Protein AF-R9PQ47-F1 (afdb_monomer_lite)

pLDDT: mean 92.24, std 14.79, range [33.69, 98.88]

Structure (mmCIF, N/CA/C/O backbone):
data_AF-R9PQ47-F1
#
_entry.id   AF-R9PQ47-F1
#
loop_
_atom_site.group_PDB
_atom_site.id
_atom_site.type_symbol
_atom_site.label_atom_id
_atom_site.label_alt_id
_atom_site.label_comp_id
_atom_site.label_asym_id
_atom_site.label_entity_id
_atom_site.label_seq_id
_atom_site.pdbx_PDB_ins_code
_atom_site.Cartn_x
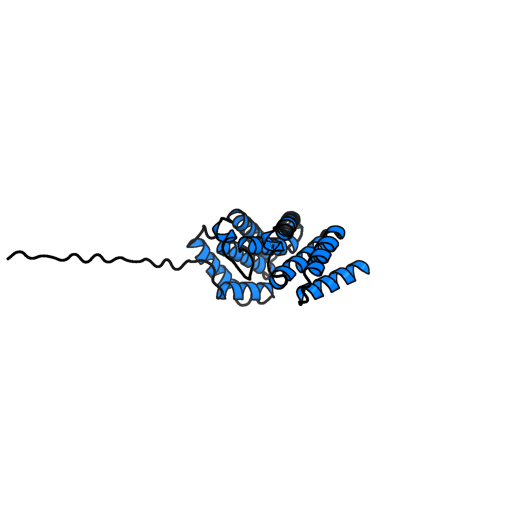_atom_site.Cartn_y
_atom_site.Cartn_z
_atom_site.occupancy
_atom_site.B_iso_or_equiv
_atom_site.auth_seq_id
_atom_site.auth_comp_id
_atom_site.auth_asym_id
_atom_site.auth_atom_id
_atom_site.pdbx_PDB_model_num
ATOM 1 N N . MET A 1 1 ? -52.291 46.781 27.257 1.00 37.06 1 MET A N 1
ATOM 2 C CA . MET A 1 1 ? -50.843 46.649 26.976 1.00 37.06 1 MET A CA 1
ATOM 3 C C . MET A 1 1 ? -50.557 45.186 26.646 1.00 37.06 1 MET A C 1
ATOM 5 O O . MET A 1 1 ? -50.614 44.355 27.543 1.00 37.06 1 MET A O 1
ATOM 9 N N . LYS A 1 2 ? -50.386 44.843 25.361 1.00 33.69 2 LYS A N 1
ATOM 10 C CA . LYS A 1 2 ? -50.107 43.468 24.905 1.00 33.69 2 LYS A CA 1
ATOM 11 C C . LYS A 1 2 ? -48.600 43.214 24.995 1.00 33.69 2 LYS A C 1
ATOM 13 O O . LYS A 1 2 ? -47.829 43.974 24.420 1.00 33.69 2 LYS A O 1
ATOM 18 N N . LYS A 1 3 ? -48.196 42.178 25.734 1.00 39.56 3 LYS A N 1
ATOM 19 C CA . LYS A 1 3 ? -46.805 41.717 25.808 1.00 39.56 3 LYS A CA 1
ATOM 20 C C . LYS A 1 3 ? -46.520 40.852 24.578 1.00 39.56 3 LYS A C 1
ATOM 22 O O . LYS A 1 3 ? -47.193 39.847 24.378 1.00 39.56 3 LYS A O 1
ATOM 27 N N . LEU A 1 4 ? -45.562 41.271 23.757 1.00 41.44 4 LEU A N 1
ATOM 28 C CA . LEU A 1 4 ? -44.977 40.471 22.682 1.00 41.44 4 LEU A CA 1
ATOM 29 C C . LEU A 1 4 ? -43.767 39.736 23.263 1.00 41.44 4 LEU A C 1
ATOM 31 O O . LEU A 1 4 ? -42.785 40.368 23.642 1.00 41.44 4 LEU A O 1
ATOM 35 N N . THR A 1 5 ? -43.849 38.414 23.368 1.00 45.81 5 THR A N 1
ATOM 36 C CA . THR A 1 5 ? -42.703 37.549 23.661 1.00 45.81 5 THR A CA 1
ATOM 37 C C . THR A 1 5 ? -42.047 37.141 22.345 1.00 45.81 5 THR A C 1
ATOM 39 O O . THR A 1 5 ? -42.640 36.412 21.553 1.00 45.81 5 THR A O 1
ATOM 42 N N . LEU A 1 6 ? -40.828 37.638 22.110 1.00 46.81 6 LEU A N 1
ATOM 43 C CA . LEU A 1 6 ? -39.927 37.174 21.054 1.00 46.81 6 LEU A CA 1
ATOM 44 C C . LEU A 1 6 ? -39.430 35.766 21.416 1.00 46.81 6 LEU A C 1
ATOM 46 O O . LEU A 1 6 ? -38.801 35.586 22.457 1.00 46.81 6 LEU A O 1
ATOM 50 N N . ALA A 1 7 ? -39.704 34.781 20.564 1.00 46.72 7 ALA A N 1
ATOM 51 C CA . ALA A 1 7 ? -39.088 33.462 20.639 1.00 46.72 7 ALA A CA 1
ATOM 52 C C . ALA A 1 7 ? -37.817 33.463 19.777 1.00 46.72 7 ALA A C 1
ATOM 54 O O . ALA A 1 7 ? -37.889 33.582 18.555 1.00 46.72 7 ALA A O 1
ATOM 55 N N . SER A 1 8 ? -36.656 33.364 20.422 1.00 49.94 8 SER A N 1
ATOM 56 C CA . SER A 1 8 ? -35.356 33.242 19.759 1.00 49.94 8 SER A CA 1
ATOM 57 C C . SER A 1 8 ? -35.139 31.800 19.297 1.00 49.94 8 SER A C 1
ATOM 59 O O . SER A 1 8 ? -35.068 30.885 20.116 1.00 49.94 8 SER A O 1
ATOM 61 N N . LEU A 1 9 ? -35.031 31.600 17.984 1.00 52.25 9 LEU A N 1
ATOM 62 C CA . LEU A 1 9 ? -34.702 30.321 17.361 1.00 52.25 9 LEU A CA 1
ATOM 63 C C . LEU A 1 9 ? -33.172 30.136 17.395 1.00 52.25 9 LEU A C 1
ATOM 65 O O . LEU A 1 9 ? -32.451 30.774 16.631 1.00 52.25 9 LEU A O 1
ATOM 69 N N . LEU A 1 10 ? -32.665 29.302 18.306 1.00 49.31 10 LEU A N 1
ATOM 70 C CA . LEU A 1 10 ? -31.258 28.889 18.325 1.00 49.31 10 LEU A CA 1
ATOM 71 C C . LEU A 1 10 ? -31.043 27.805 17.262 1.00 49.31 10 LEU A C 1
ATOM 73 O O . LEU A 1 10 ? -31.396 26.644 17.459 1.00 49.31 10 LEU A O 1
ATOM 77 N N . LEU A 1 11 ? -30.467 28.199 16.127 1.00 53.84 11 LEU A N 1
ATOM 78 C CA . LEU A 1 11 ? -29.945 27.289 15.112 1.00 53.84 11 LEU A CA 1
ATOM 79 C C . LEU A 1 11 ? -28.643 26.679 15.651 1.00 53.84 11 LEU A C 1
ATOM 81 O O . LEU A 1 11 ? -27.588 27.310 15.629 1.00 53.84 11 LEU A O 1
ATOM 85 N N . VAL A 1 12 ? -28.724 25.463 16.192 1.00 46.97 12 VAL A N 1
ATOM 86 C CA . VAL A 1 12 ? -27.539 24.668 16.527 1.00 46.97 12 VAL A CA 1
ATOM 87 C C . VAL A 1 12 ? -26.998 24.107 15.216 1.00 46.97 12 VAL A C 1
ATOM 89 O O . VAL A 1 12 ? -27.463 23.081 14.726 1.00 46.97 12 VAL A O 1
ATOM 92 N N . CYS A 1 13 ? -26.037 24.804 14.610 1.00 43.59 13 CYS A N 1
ATOM 93 C CA . CYS A 1 13 ? -25.194 24.208 13.582 1.00 43.59 13 CYS A CA 1
ATOM 94 C C . CYS A 1 13 ? -24.310 23.165 14.269 1.00 43.59 13 CYS A C 1
ATOM 96 O O . CYS A 1 13 ? -23.260 23.497 14.818 1.00 43.59 13 CYS A O 1
ATOM 98 N N . SER A 1 14 ? -24.752 21.910 14.278 1.00 41.38 14 SER A N 1
ATOM 99 C CA . SER A 1 14 ? -23.893 20.783 14.621 1.00 41.38 14 SER A CA 1
ATOM 100 C C . SER A 1 14 ? -22.788 20.707 13.570 1.00 41.38 14 SER A C 1
ATOM 102 O O . SER A 1 14 ? -22.987 20.163 12.487 1.00 41.38 14 SER A O 1
ATOM 104 N N . TYR A 1 15 ? -21.626 21.288 13.868 1.00 45.56 15 TYR A N 1
ATOM 105 C CA . TYR A 1 15 ? -20.390 20.913 13.198 1.00 45.56 15 TYR A CA 1
ATOM 106 C C . TYR A 1 15 ? -20.124 19.460 13.584 1.00 45.56 15 TYR A C 1
ATOM 108 O O . TYR A 1 15 ? -19.538 19.180 14.628 1.00 45.56 15 TYR A O 1
ATOM 116 N N . SER A 1 16 ? -20.602 18.521 12.772 1.00 45.25 16 SER A N 1
ATOM 117 C CA . SER A 1 16 ? -20.046 17.177 12.773 1.00 45.25 16 SER A CA 1
ATOM 118 C C . SER A 1 16 ? -18.599 17.331 12.324 1.00 45.25 16 SER A C 1
ATOM 120 O O . SER A 1 16 ? -18.324 17.442 11.132 1.00 45.25 16 SER A O 1
ATOM 122 N N . ALA A 1 17 ? -17.672 17.426 13.279 1.00 55.03 17 ALA A N 1
ATOM 123 C CA . ALA A 1 17 ? -16.280 17.143 12.986 1.00 55.03 17 ALA A CA 1
ATOM 124 C C . ALA A 1 17 ? -16.275 15.744 12.360 1.00 55.03 17 ALA A C 1
ATOM 126 O O . ALA A 1 17 ? -16.714 14.787 12.998 1.00 55.03 17 ALA A O 1
ATOM 127 N N . SER A 1 18 ? -15.917 15.660 11.077 1.00 57.94 18 SER A N 1
ATOM 128 C CA . SER A 1 18 ? -15.799 14.381 10.385 1.00 57.94 18 SER A CA 1
ATOM 129 C C . SER A 1 18 ? -14.822 13.526 11.182 1.00 57.94 18 SER A C 1
ATOM 131 O O . SER A 1 18 ? -13.712 13.975 11.466 1.00 57.94 18 SER A O 1
ATOM 133 N N . ALA A 1 19 ? -15.243 12.324 11.569 1.00 72.94 19 ALA A N 1
ATOM 134 C CA . ALA A 1 19 ? -14.394 11.388 12.296 1.00 72.94 19 ALA A CA 1
ATOM 135 C C . ALA A 1 19 ? -13.396 10.687 11.359 1.00 72.94 19 ALA A C 1
ATOM 137 O O . ALA A 1 19 ? -12.769 9.716 11.763 1.00 72.94 19 ALA A O 1
ATOM 138 N N . SER A 1 20 ? -13.266 11.150 10.110 1.00 84.75 20 SER A N 1
ATOM 139 C CA . SER A 1 20 ? -12.329 10.593 9.143 1.00 84.75 20 SER A CA 1
ATOM 140 C C . SER A 1 20 ? -10.881 10.742 9.613 1.00 84.75 20 SER A C 1
ATOM 142 O O . SER A 1 20 ? -10.525 11.713 10.290 1.00 84.75 20 SER A O 1
ATOM 144 N N . ILE A 1 21 ? -10.040 9.781 9.235 1.00 91.88 21 ILE A N 1
ATOM 145 C CA . ILE A 1 21 ? -8.602 9.817 9.493 1.00 91.88 21 ILE A CA 1
ATOM 146 C C . ILE A 1 21 ? -7.978 11.143 9.020 1.00 91.88 21 ILE A C 1
ATOM 148 O O . ILE A 1 21 ? -8.215 11.606 7.903 1.00 91.88 21 ILE A O 1
ATOM 152 N N . ASN A 1 22 ? -7.155 11.754 9.876 1.00 91.62 22 ASN A N 1
ATOM 153 C CA . ASN A 1 22 ? -6.504 13.040 9.608 1.00 91.62 22 ASN A CA 1
ATOM 154 C C . ASN A 1 22 ? -5.017 12.901 9.210 1.00 91.62 22 ASN A C 1
ATOM 156 O O . ASN A 1 22 ? -4.420 11.830 9.299 1.00 91.62 22 ASN A O 1
ATOM 160 N N . GLU A 1 23 ? -4.385 14.007 8.800 1.00 91.56 23 GLU A N 1
ATOM 161 C CA . GLU A 1 23 ? -2.985 14.025 8.334 1.00 91.56 23 GLU A CA 1
ATOM 162 C C . GLU A 1 23 ? -1.957 13.578 9.386 1.00 91.56 23 GLU A C 1
ATOM 164 O O . GLU A 1 23 ? -0.944 12.964 9.040 1.00 91.56 23 GLU A O 1
ATOM 169 N N . GLN A 1 24 ? -2.198 13.844 10.674 1.00 94.69 24 GLN A N 1
ATOM 170 C CA . GLN A 1 24 ? -1.308 13.371 11.738 1.00 94.69 24 GLN A CA 1
ATOM 171 C C . GLN A 1 24 ? -1.364 11.842 11.830 1.00 94.69 24 GLN A C 1
ATOM 173 O O . GLN A 1 24 ? -0.325 11.187 11.867 1.00 94.69 24 GLN A O 1
ATOM 178 N N . GLN A 1 25 ? -2.567 11.272 11.802 1.00 96.81 25 GLN A N 1
ATOM 179 C CA . GLN A 1 25 ? -2.773 9.824 11.833 1.00 96.81 25 GLN A CA 1
ATOM 180 C C . GLN A 1 25 ? -2.207 9.139 10.583 1.00 96.81 25 GLN A C 1
ATOM 182 O O . GLN A 1 25 ? -1.558 8.100 10.694 1.00 96.81 25 GLN A O 1
ATOM 187 N N . LEU A 1 26 ? -2.368 9.752 9.405 1.00 96.12 26 LEU A N 1
ATOM 188 C CA . LEU A 1 26 ? -1.721 9.299 8.169 1.00 96.12 26 LEU A CA 1
ATOM 189 C C . LEU A 1 26 ? -0.194 9.326 8.292 1.00 96.12 26 LEU A C 1
ATOM 191 O O . LEU A 1 26 ? 0.476 8.380 7.886 1.00 96.12 26 LEU A O 1
ATOM 195 N N . THR A 1 27 ? 0.371 10.378 8.885 1.00 96.25 27 THR A N 1
ATOM 196 C CA . THR A 1 27 ? 1.818 10.467 9.128 1.00 96.25 27 THR A CA 1
ATOM 197 C C . THR A 1 27 ? 2.295 9.324 10.021 1.00 96.25 27 THR A C 1
ATOM 199 O O . THR A 1 27 ? 3.260 8.646 9.671 1.00 96.25 27 THR A O 1
ATOM 202 N N . THR A 1 28 ? 1.587 9.050 11.120 1.00 97.88 28 THR A N 1
ATOM 203 C CA . THR A 1 28 ? 1.886 7.916 12.004 1.00 97.88 28 THR A CA 1
ATOM 204 C C . THR A 1 28 ? 1.782 6.576 11.275 1.00 97.88 28 THR A C 1
ATOM 206 O O . THR A 1 28 ? 2.653 5.725 11.438 1.00 97.88 28 THR A O 1
ATOM 209 N N . TYR A 1 29 ? 0.772 6.394 10.419 1.00 98.00 29 TYR A N 1
ATOM 210 C CA . TYR A 1 29 ? 0.653 5.198 9.584 1.00 98.00 29 TYR A CA 1
ATOM 211 C C . TYR A 1 29 ? 1.883 5.010 8.682 1.00 98.00 29 TYR A C 1
ATOM 213 O O . TYR A 1 29 ? 2.461 3.925 8.643 1.00 98.00 29 TYR A O 1
ATOM 221 N N . PHE A 1 30 ? 2.324 6.061 7.983 1.00 95.56 30 PHE A N 1
ATOM 222 C CA . PHE A 1 30 ? 3.476 5.968 7.081 1.00 95.56 30 PHE A CA 1
ATOM 223 C C . PHE A 1 30 ? 4.814 5.805 7.812 1.00 95.56 30 PHE A C 1
ATOM 225 O O . PHE A 1 30 ? 5.739 5.235 7.236 1.00 95.56 30 PHE A O 1
ATOM 232 N N . GLN A 1 31 ? 4.939 6.283 9.052 1.00 97.44 31 GLN A N 1
ATOM 233 C CA . GLN A 1 31 ? 6.093 5.997 9.913 1.00 97.44 31 GLN A CA 1
ATOM 234 C C . GLN A 1 31 ? 6.124 4.518 10.310 1.00 97.44 31 GLN A C 1
ATOM 236 O O . GLN A 1 31 ? 7.155 3.863 10.157 1.00 97.44 31 GLN A O 1
ATOM 241 N N . ALA A 1 32 ? 4.977 3.964 10.707 1.00 97.62 32 ALA A N 1
ATOM 242 C CA . ALA A 1 32 ? 4.855 2.541 10.997 1.00 97.62 32 ALA A CA 1
ATOM 243 C C . ALA A 1 32 ? 5.136 1.673 9.764 1.00 97.62 32 ALA A C 1
ATOM 245 O O . ALA A 1 32 ? 5.871 0.701 9.863 1.00 97.62 32 ALA A O 1
ATOM 246 N N . ALA A 1 33 ? 4.673 2.063 8.575 1.00 95.62 33 ALA A N 1
ATOM 247 C CA . ALA A 1 33 ? 5.019 1.371 7.329 1.00 95.62 33 ALA A CA 1
ATOM 248 C C . ALA A 1 33 ? 6.530 1.395 6.996 1.00 95.62 33 ALA A C 1
ATOM 250 O O . ALA A 1 33 ? 6.987 0.611 6.168 1.00 95.62 33 ALA A O 1
ATOM 251 N N . GLN A 1 34 ? 7.308 2.279 7.632 1.00 94.31 34 GLN A N 1
ATOM 252 C CA . GLN A 1 34 ? 8.773 2.335 7.545 1.00 94.31 34 GLN A CA 1
ATOM 253 C C . GLN A 1 34 ? 9.474 1.606 8.709 1.00 94.31 34 GLN A C 1
ATOM 255 O O . GLN A 1 34 ? 10.700 1.649 8.802 1.00 94.31 34 GLN A O 1
ATOM 260 N N . GLY A 1 35 ? 8.719 0.932 9.582 1.00 95.25 35 GLY A N 1
ATOM 261 C CA . GLY A 1 35 ? 9.225 0.158 10.717 1.00 95.25 35 GLY A CA 1
ATOM 262 C C . GLY A 1 35 ? 9.222 0.892 12.062 1.00 95.25 35 GLY A C 1
ATOM 263 O O . GLY A 1 35 ? 9.674 0.324 13.055 1.00 95.25 35 GLY A O 1
ATOM 264 N N . ASP A 1 36 ? 8.725 2.133 12.137 1.00 97.56 36 ASP A N 1
ATOM 265 C CA . ASP A 1 36 ? 8.550 2.835 13.416 1.00 97.56 36 ASP A CA 1
ATOM 266 C C . ASP A 1 36 ? 7.174 2.534 14.026 1.00 97.56 36 ASP A C 1
ATOM 268 O O . ASP A 1 36 ? 6.187 3.241 13.811 1.00 97.56 36 ASP A O 1
ATOM 272 N N . TYR A 1 37 ? 7.114 1.465 14.818 1.00 97.25 37 TYR A N 1
ATOM 273 C CA . TYR A 1 37 ? 5.883 0.996 15.457 1.00 97.25 37 TYR A CA 1
ATOM 274 C C . TYR A 1 37 ? 5.546 1.700 16.780 1.00 97.25 37 TYR A C 1
ATOM 276 O O . TYR A 1 37 ? 4.557 1.351 17.425 1.00 97.25 37 TYR A O 1
ATOM 284 N N . SER A 1 38 ? 6.311 2.723 17.184 1.00 97.12 38 SER A N 1
ATOM 285 C CA . SER A 1 38 ? 6.203 3.347 18.514 1.00 97.12 38 SER A CA 1
ATOM 286 C C . SER A 1 38 ? 4.813 3.906 18.848 1.00 97.12 38 SER A C 1
ATOM 288 O O . SER A 1 38 ? 4.417 3.915 20.013 1.00 97.12 38 SER A O 1
ATOM 290 N N . GLN A 1 39 ? 4.057 4.340 17.837 1.00 98.06 39 GLN A N 1
ATOM 291 C CA . GLN A 1 39 ? 2.709 4.905 17.982 1.00 98.06 39 GLN A CA 1
ATOM 292 C C . GLN A 1 39 ? 1.610 4.028 17.359 1.00 98.06 39 GLN A C 1
ATOM 294 O O . GLN A 1 39 ? 0.443 4.429 17.319 1.00 98.06 39 GLN A O 1
ATOM 299 N N . LEU A 1 40 ? 1.952 2.823 16.889 1.00 97.88 40 LEU A N 1
ATOM 300 C CA . LEU A 1 40 ? 1.041 1.963 16.129 1.00 97.88 40 LEU A CA 1
ATOM 301 C C . LEU A 1 40 ? -0.195 1.552 16.945 1.00 97.88 40 LEU A C 1
ATOM 303 O O . LEU A 1 40 ? -1.313 1.542 16.430 1.00 97.88 40 LEU A O 1
ATOM 307 N N . ASP A 1 41 ? -0.013 1.270 18.236 1.00 97.75 41 ASP A N 1
ATOM 308 C CA . ASP A 1 41 ? -1.109 0.923 19.148 1.00 97.75 41 ASP A CA 1
ATOM 309 C C . ASP A 1 41 ? -2.066 2.088 19.424 1.00 97.75 41 ASP A C 1
ATOM 311 O O . ASP A 1 41 ? -3.271 1.860 19.571 1.00 97.75 41 ASP A O 1
ATOM 315 N N . SER A 1 42 ? -1.551 3.321 19.508 1.00 98.00 42 SER A N 1
ATOM 316 C CA . SER A 1 42 ? -2.395 4.513 19.675 1.00 98.00 42 SER A CA 1
ATOM 317 C C . SER A 1 42 ? -3.215 4.742 18.416 1.00 98.00 42 SER A C 1
ATOM 319 O O . SER A 1 42 ? -4.442 4.811 18.487 1.00 98.00 42 SER A O 1
ATOM 321 N N . LEU A 1 43 ? -2.545 4.732 17.258 1.00 98.44 43 LEU A N 1
ATOM 322 C CA . LEU A 1 43 ? -3.190 4.887 15.961 1.00 98.44 43 LEU A CA 1
ATOM 323 C C . LEU A 1 43 ? -4.300 3.849 15.763 1.00 98.44 43 LEU A C 1
ATOM 325 O O . LEU A 1 43 ? -5.411 4.207 15.386 1.00 98.44 43 LEU A O 1
ATOM 329 N N . TYR A 1 44 ? -4.038 2.576 16.071 1.00 98.38 44 TYR A N 1
ATOM 330 C CA . TYR A 1 44 ? -5.046 1.521 15.961 1.00 98.38 44 TYR A CA 1
ATOM 331 C C . TYR A 1 44 ? -6.310 1.838 16.771 1.00 98.38 44 TYR A C 1
ATOM 333 O O . TYR A 1 44 ? -7.413 1.778 16.232 1.00 98.38 44 TYR A O 1
ATOM 341 N N . LYS A 1 45 ? -6.169 2.236 18.042 1.00 98.00 45 LYS A N 1
ATOM 342 C CA . LYS A 1 45 ? -7.315 2.578 18.906 1.00 98.00 45 LYS A CA 1
ATOM 343 C C . LYS A 1 45 ? -8.077 3.801 18.402 1.00 98.00 45 LYS A C 1
ATOM 345 O O . LYS A 1 45 ? -9.307 3.814 18.435 1.00 98.00 45 LYS A O 1
ATOM 350 N N . GLU A 1 46 ? -7.360 4.818 17.937 1.00 97.00 46 GLU A N 1
ATOM 351 C CA . GLU A 1 46 ? -7.964 6.028 17.382 1.00 97.00 46 GLU A CA 1
ATOM 352 C C . GLU A 1 46 ? -8.762 5.727 16.111 1.00 97.00 46 GLU A C 1
ATOM 354 O O . GLU A 1 46 ? -9.906 6.163 15.993 1.00 97.00 46 GLU A O 1
ATOM 359 N N . LEU A 1 47 ? -8.208 4.924 15.196 1.00 97.81 47 LEU A N 1
ATOM 360 C CA . LEU A 1 47 ? -8.891 4.530 13.963 1.00 97.81 47 LEU A CA 1
ATOM 361 C C . LEU A 1 47 ? -10.078 3.599 14.220 1.00 97.81 47 LEU A C 1
ATOM 363 O O . LEU A 1 47 ? -11.091 3.689 13.527 1.00 97.81 47 LEU A O 1
ATOM 367 N N . GLN A 1 48 ? -10.006 2.744 15.243 1.00 97.56 48 GLN A N 1
ATOM 368 C CA . GLN A 1 48 ? -11.164 1.971 15.688 1.00 97.56 48 GLN A CA 1
ATOM 369 C C . GLN A 1 48 ? -12.302 2.882 16.160 1.00 97.56 48 GLN A C 1
ATOM 371 O O . GLN A 1 48 ? -13.449 2.678 15.761 1.00 97.56 48 GLN A O 1
ATOM 376 N N . LEU A 1 49 ? -11.999 3.890 16.985 1.00 95.81 49 LEU A N 1
ATOM 377 C CA . LEU A 1 49 ? -12.997 4.846 17.468 1.00 95.81 49 LEU A CA 1
ATOM 378 C C . LEU A 1 49 ? -13.584 5.676 16.317 1.00 95.81 49 LEU A C 1
ATOM 380 O O . LEU A 1 49 ? -14.802 5.819 16.221 1.00 95.81 49 LEU A O 1
ATOM 384 N N . ALA A 1 50 ? -12.729 6.167 15.421 1.00 94.94 50 ALA A N 1
ATOM 385 C CA . ALA A 1 50 ? -13.119 6.885 14.212 1.00 94.94 50 ALA A CA 1
ATOM 386 C C . ALA A 1 50 ? -14.076 6.055 13.338 1.00 94.94 50 ALA A C 1
ATOM 388 O O . ALA A 1 50 ? -15.161 6.513 12.978 1.00 94.94 50 ALA A O 1
ATOM 389 N N . HIS A 1 51 ? -13.737 4.788 13.077 1.00 96.00 51 HIS A N 1
ATOM 390 C CA . HIS A 1 51 ? -14.594 3.890 12.306 1.00 96.00 51 HIS A CA 1
ATOM 391 C C . HIS A 1 51 ? -15.932 3.604 13.006 1.00 96.00 51 HIS A C 1
ATOM 393 O O . HIS A 1 51 ? -16.959 3.518 12.342 1.00 96.00 51 HIS A O 1
ATOM 399 N N . GLN A 1 52 ? -15.958 3.489 14.338 1.00 95.38 52 GLN A N 1
ATOM 400 C CA . GLN A 1 52 ? -17.215 3.337 15.084 1.00 95.38 52 GLN A CA 1
ATOM 401 C C . GLN A 1 52 ? -18.124 4.565 14.947 1.00 95.38 52 GLN A C 1
ATOM 403 O O . GLN A 1 52 ? -19.342 4.417 14.864 1.00 95.38 52 GLN A O 1
ATOM 408 N N . GLN A 1 53 ? -17.543 5.766 14.916 1.00 94.06 53 GLN A N 1
ATOM 409 C CA . GLN A 1 53 ? -18.283 7.017 14.745 1.00 94.06 53 GLN A CA 1
ATOM 410 C C . GLN A 1 53 ? -18.787 7.202 13.310 1.00 94.06 53 GLN A C 1
ATOM 412 O O . GLN A 1 53 ? -19.886 7.722 13.116 1.00 94.06 53 GLN A O 1
ATOM 417 N N . GLN A 1 54 ? -18.022 6.745 12.314 1.00 93.19 54 GLN A N 1
ATOM 418 C CA . GLN A 1 54 ? -18.387 6.849 10.902 1.00 93.19 54 GLN A CA 1
ATOM 419 C C . GLN A 1 54 ? -18.136 5.533 10.138 1.00 93.19 54 GLN A C 1
ATOM 421 O O . GLN A 1 54 ? -17.209 5.438 9.330 1.00 93.19 54 GLN A O 1
ATOM 426 N N . PRO A 1 55 ? -18.989 4.503 10.327 1.00 94.12 55 PRO A N 1
ATOM 427 C CA . PRO A 1 55 ? -18.763 3.174 9.748 1.00 94.12 55 PRO A CA 1
ATOM 428 C C . PRO A 1 55 ? -18.803 3.126 8.218 1.00 94.12 55 PRO A C 1
ATOM 430 O O . PRO A 1 55 ? -18.349 2.151 7.621 1.00 94.12 55 PRO A O 1
ATOM 433 N N . SER A 1 56 ? -19.377 4.153 7.588 1.00 93.75 56 SER A N 1
ATOM 434 C CA . SER A 1 56 ? -19.489 4.282 6.138 1.00 93.75 56 SER A CA 1
ATOM 435 C C . SER A 1 56 ? -18.308 4.998 5.486 1.00 93.75 56 SER A C 1
ATOM 437 O O . SER A 1 56 ? -18.334 5.129 4.270 1.00 93.75 56 SER A O 1
ATOM 439 N N . ASP A 1 57 ? -17.316 5.482 6.243 1.00 95.19 57 ASP A N 1
ATOM 440 C CA . ASP A 1 57 ? -16.117 6.094 5.662 1.00 95.19 57 ASP A CA 1
ATOM 441 C C . ASP A 1 57 ? -15.128 5.009 5.180 1.00 95.19 57 ASP A C 1
ATOM 443 O O . ASP A 1 57 ? -14.485 4.350 6.013 1.00 95.19 57 ASP A O 1
ATOM 447 N N . PRO A 1 58 ? -14.975 4.804 3.855 1.00 97.25 58 PRO A N 1
ATOM 448 C CA . PRO A 1 58 ? -14.045 3.815 3.327 1.00 97.25 58 PRO A CA 1
ATOM 449 C C . PRO A 1 58 ? -12.582 4.186 3.589 1.00 97.25 58 PRO A C 1
ATOM 451 O O . PRO A 1 58 ? -11.753 3.288 3.709 1.00 97.25 58 PRO A O 1
ATOM 454 N N . TRP A 1 59 ? -12.241 5.471 3.714 1.00 96.88 59 TRP A N 1
ATOM 455 C CA . TRP A 1 59 ? -10.857 5.906 3.904 1.00 96.88 59 TRP A CA 1
ATOM 456 C C . TRP A 1 59 ? -10.348 5.525 5.293 1.00 96.88 59 TRP A C 1
ATOM 458 O O . TRP A 1 59 ? -9.319 4.862 5.424 1.00 96.88 59 TRP A O 1
ATOM 468 N N . THR A 1 60 ? -11.124 5.827 6.333 1.00 97.50 60 THR A N 1
ATOM 469 C CA . THR A 1 60 ? -10.803 5.391 7.700 1.00 97.50 60 THR A CA 1
ATOM 470 C C . THR A 1 60 ? -10.774 3.870 7.818 1.00 97.50 60 THR A C 1
ATOM 472 O O . THR A 1 60 ? -9.851 3.322 8.422 1.00 97.50 60 THR A O 1
ATOM 475 N N . LEU A 1 61 ? -11.742 3.165 7.217 1.00 98.62 61 LEU A N 1
ATOM 476 C CA . LEU A 1 61 ? -11.767 1.700 7.243 1.00 98.62 61 LEU A CA 1
ATOM 477 C C . LEU A 1 61 ? -10.511 1.099 6.593 1.00 98.62 61 LEU A C 1
ATOM 479 O O . LEU A 1 61 ? -9.940 0.147 7.124 1.00 98.62 61 LEU A O 1
ATOM 483 N N . PHE A 1 62 ? -10.073 1.673 5.473 1.00 98.69 62 PHE A N 1
ATOM 484 C CA . PHE A 1 62 ? -8.881 1.244 4.751 1.00 98.69 62 PHE A CA 1
ATOM 485 C C . PHE A 1 62 ? -7.622 1.358 5.608 1.00 98.69 62 PHE A C 1
ATOM 487 O O . PHE A 1 62 ? -6.886 0.381 5.749 1.00 98.69 62 PHE A O 1
ATOM 494 N N . TYR A 1 63 ? -7.395 2.519 6.227 1.00 98.44 63 TYR A N 1
ATOM 495 C CA . TYR A 1 63 ? -6.226 2.717 7.085 1.00 98.44 63 TYR A CA 1
ATOM 496 C C . TYR A 1 63 ? -6.304 1.926 8.384 1.00 98.44 63 TYR A C 1
ATOM 498 O O . TYR A 1 63 ? -5.270 1.457 8.845 1.00 98.44 63 TYR A O 1
ATOM 506 N N . LEU A 1 64 ? -7.499 1.685 8.933 1.00 98.62 64 LEU A N 1
ATOM 507 C CA . LEU A 1 64 ? -7.654 0.749 10.045 1.00 98.62 64 LEU A CA 1
ATOM 508 C C . LEU A 1 64 ? -7.170 -0.656 9.649 1.00 98.62 64 LEU A C 1
ATOM 510 O O . LEU A 1 64 ? -6.419 -1.270 10.403 1.00 98.62 64 LEU A O 1
ATOM 514 N N . GLY A 1 65 ? -7.530 -1.129 8.451 1.00 98.75 65 GLY A N 1
ATOM 515 C CA . GLY A 1 65 ? -7.067 -2.420 7.933 1.00 98.75 65 GLY A CA 1
ATOM 516 C C . GLY A 1 65 ? -5.559 -2.444 7.683 1.00 98.75 65 GLY A C 1
ATOM 517 O O . GLY A 1 65 ? -4.860 -3.364 8.104 1.00 98.75 65 GLY A O 1
ATOM 518 N N . GLY A 1 66 ? -5.014 -1.383 7.087 1.00 98.56 66 GLY A N 1
ATOM 519 C CA . GLY A 1 66 ? -3.569 -1.229 6.922 1.00 98.56 66 GLY A CA 1
ATOM 520 C C . GLY A 1 66 ? -2.823 -1.258 8.262 1.00 98.56 66 GLY A C 1
ATOM 521 O O . GLY A 1 66 ? -1.822 -1.958 8.395 1.00 98.56 66 GLY A O 1
ATOM 522 N N . THR A 1 67 ? -3.326 -0.546 9.273 1.00 98.62 67 THR A N 1
ATOM 523 C CA . THR A 1 67 ? -2.779 -0.542 10.634 1.00 98.62 67 THR A CA 1
ATOM 524 C C . THR A 1 67 ? -2.849 -1.927 11.277 1.00 98.62 67 THR A C 1
ATOM 526 O O . THR A 1 67 ? -1.862 -2.353 11.867 1.00 98.62 67 THR A O 1
ATOM 529 N N . GLU A 1 68 ? -3.953 -2.668 11.136 1.00 98.69 68 GLU A N 1
ATOM 530 C CA . GLU A 1 68 ? -4.042 -4.073 11.574 1.00 98.69 68 GLU A CA 1
ATOM 531 C C . GLU A 1 68 ? -2.971 -4.934 10.889 1.00 98.69 68 GLU A C 1
ATOM 533 O O . GLU A 1 68 ? -2.264 -5.684 11.556 1.00 98.69 68 GLU A O 1
ATOM 538 N N . THR A 1 69 ? -2.758 -4.748 9.586 1.00 98.38 69 THR A N 1
ATOM 539 C CA . THR A 1 69 ? -1.729 -5.487 8.840 1.00 98.38 69 THR A CA 1
ATOM 540 C C . THR A 1 69 ? -0.319 -5.206 9.383 1.00 98.38 69 THR A C 1
ATOM 542 O O . THR A 1 69 ? 0.452 -6.141 9.595 1.00 98.38 69 THR A O 1
ATOM 545 N N . LEU A 1 70 ? -0.008 -3.941 9.701 1.00 98.19 70 LEU A N 1
ATOM 546 C CA . LEU A 1 70 ? 1.252 -3.534 10.346 1.00 98.19 70 LEU A CA 1
ATOM 547 C C . LEU A 1 70 ? 1.394 -4.109 11.762 1.00 98.19 70 LEU A C 1
ATOM 549 O O . LEU A 1 70 ? 2.483 -4.512 12.161 1.00 98.19 70 LEU A O 1
ATOM 553 N N . LYS A 1 71 ? 0.293 -4.222 12.517 1.00 98.06 71 LYS A N 1
ATOM 554 C CA . LYS A 1 71 ? 0.312 -4.912 13.816 1.00 98.06 71 LYS A CA 1
ATOM 555 C C . LYS A 1 71 ? 0.633 -6.395 13.665 1.00 98.06 71 LYS A C 1
ATOM 557 O O . LYS A 1 71 ? 1.230 -6.973 14.568 1.00 98.06 71 LYS A O 1
ATOM 562 N N . GLY A 1 72 ? 0.222 -7.012 12.560 1.00 97.25 72 GLY A N 1
ATOM 563 C CA . GLY A 1 72 ? 0.590 -8.384 12.229 1.00 97.25 72 GLY A CA 1
ATOM 564 C C . GLY A 1 72 ? 2.091 -8.547 11.991 1.00 97.25 72 GLY A C 1
ATOM 565 O O . GLY A 1 72 ? 2.670 -9.534 12.441 1.00 97.25 72 GLY A O 1
ATOM 566 N N . ASP A 1 73 ? 2.732 -7.561 11.361 1.00 94.94 73 ASP A N 1
ATOM 567 C CA . ASP A 1 73 ? 4.185 -7.550 11.163 1.00 94.94 73 ASP A CA 1
ATOM 568 C C . ASP A 1 73 ? 4.954 -7.390 12.492 1.00 94.94 73 ASP A C 1
ATOM 570 O O . ASP A 1 73 ? 5.835 -8.200 12.801 1.00 94.94 73 ASP A O 1
ATOM 574 N N . ASP A 1 74 ? 4.539 -6.424 13.322 1.00 96.25 74 ASP A N 1
ATOM 575 C CA . ASP A 1 74 ? 5.146 -6.091 14.624 1.00 96.25 74 ASP A CA 1
ATOM 576 C C . ASP A 1 74 ? 4.911 -7.155 15.722 1.00 96.25 74 ASP A C 1
ATOM 578 O O . ASP A 1 74 ? 5.717 -7.331 16.637 1.00 96.25 74 ASP A O 1
ATOM 582 N N . ALA A 1 75 ? 3.808 -7.910 15.661 1.00 95.94 75 ALA A N 1
ATOM 583 C CA . ALA A 1 75 ? 3.414 -8.806 16.749 1.00 95.94 75 ALA A CA 1
ATOM 584 C C . ALA A 1 75 ? 4.433 -9.928 17.020 1.00 95.94 75 ALA A C 1
ATOM 586 O O . ALA A 1 75 ? 4.806 -10.680 16.135 1.00 95.94 75 ALA A O 1
ATOM 587 N N . TRP A 1 76 ? 4.802 -10.168 18.281 1.00 95.00 76 TRP A N 1
ATOM 588 C CA . TRP A 1 76 ? 5.763 -11.237 18.599 1.00 95.00 76 TRP A CA 1
ATOM 589 C C . TRP A 1 76 ? 5.212 -12.663 18.403 1.00 95.00 76 TRP A C 1
ATOM 591 O O . TRP A 1 76 ? 5.904 -13.548 17.901 1.00 95.00 76 TRP A O 1
ATOM 601 N N . MET A 1 77 ? 3.956 -12.903 18.797 1.00 97.06 77 MET A N 1
ATOM 602 C CA . MET A 1 77 ? 3.383 -14.255 18.808 1.00 97.06 77 MET A CA 1
ATOM 603 C C . MET A 1 77 ? 2.802 -14.647 17.439 1.00 97.06 77 MET A C 1
ATOM 605 O O . MET A 1 77 ? 1.994 -13.883 16.904 1.00 97.06 77 MET A O 1
ATOM 609 N N . PRO A 1 78 ? 3.086 -15.857 16.909 1.00 95.00 78 PRO A N 1
ATOM 610 C CA . PRO A 1 78 ? 2.647 -16.264 15.570 1.00 95.00 78 PRO A CA 1
ATOM 611 C C . PRO A 1 78 ? 1.136 -16.163 15.324 1.00 95.00 78 PRO A C 1
ATOM 613 O O . PRO A 1 78 ? 0.714 -15.652 14.295 1.00 95.00 78 PRO A O 1
ATOM 616 N N . TRP A 1 79 ? 0.298 -16.584 16.274 1.00 95.56 79 TRP A N 1
ATOM 617 C CA . TRP A 1 79 ? -1.162 -16.503 16.121 1.00 95.56 79 TRP A CA 1
ATOM 618 C C . TRP A 1 79 ? -1.679 -15.061 16.068 1.00 95.56 79 TRP A C 1
ATOM 620 O O . TRP A 1 79 ? -2.655 -14.782 15.379 1.00 95.56 79 TRP A O 1
ATOM 630 N N . SER A 1 80 ? -1.028 -14.139 16.783 1.00 96.38 80 SER A N 1
ATOM 631 C CA . SER A 1 80 ? -1.372 -12.719 16.732 1.00 96.38 80 SER A CA 1
ATOM 632 C C . SER A 1 80 ? -0.993 -12.127 15.382 1.00 96.38 80 SER A C 1
ATOM 634 O O . SER A 1 80 ? -1.800 -11.379 14.839 1.00 96.38 80 SER A O 1
ATOM 636 N N . LYS A 1 81 ? 0.174 -12.501 14.826 1.00 97.38 81 LYS A N 1
ATOM 637 C CA . LYS A 1 81 ? 0.573 -12.115 13.463 1.00 97.38 81 LYS A CA 1
ATOM 638 C C . LYS A 1 81 ? -0.503 -12.505 12.459 1.00 97.38 81 LYS A C 1
ATOM 640 O O . LYS A 1 81 ? -1.057 -11.644 11.789 1.00 97.38 81 LYS A O 1
ATOM 645 N N . MET A 1 82 ? -0.848 -13.794 12.451 1.00 97.69 82 MET A N 1
ATOM 646 C CA . MET A 1 82 ? -1.851 -14.362 11.549 1.00 97.69 82 MET A CA 1
ATOM 647 C C . MET A 1 82 ? -3.179 -13.615 11.641 1.00 97.69 82 MET A C 1
ATOM 649 O O . MET A 1 82 ? -3.653 -13.092 10.639 1.00 97.69 82 MET A O 1
ATOM 653 N N . ARG A 1 83 ? -3.732 -13.491 12.855 1.00 98.19 83 ARG A N 1
ATOM 654 C CA . ARG A 1 83 ? -5.031 -12.847 13.062 1.00 98.19 83 ARG A CA 1
ATOM 655 C C . ARG A 1 83 ? -5.027 -11.381 12.625 1.00 98.19 83 ARG A C 1
ATOM 657 O O . ARG A 1 83 ? -5.932 -10.963 11.919 1.00 98.19 83 ARG A O 1
ATOM 664 N N . TYR A 1 84 ? -4.031 -10.596 13.041 1.00 98.38 84 TYR A N 1
ATOM 665 C CA . TYR A 1 84 ? -3.971 -9.176 12.685 1.00 98.38 84 TYR A CA 1
ATOM 666 C C . TYR A 1 84 ? -3.799 -8.962 11.179 1.00 98.38 84 TYR A C 1
ATOM 668 O O . TYR A 1 84 ? -4.448 -8.085 10.614 1.00 98.38 84 TYR A O 1
ATOM 676 N N . THR A 1 85 ? -2.963 -9.770 10.524 1.00 98.44 85 THR A N 1
ATOM 677 C CA . THR A 1 85 ? -2.793 -9.704 9.072 1.00 98.44 85 THR A CA 1
ATOM 678 C C . THR A 1 85 ? -4.077 -10.105 8.343 1.00 98.44 85 THR A C 1
ATOM 680 O O . THR A 1 85 ? -4.508 -9.367 7.465 1.00 98.44 85 THR A O 1
ATOM 683 N N . GLU A 1 86 ? -4.741 -11.200 8.724 1.00 98.44 86 GLU A N 1
ATOM 684 C CA . GLU A 1 86 ? -6.026 -11.617 8.131 1.00 98.44 86 GLU A CA 1
ATOM 685 C C . GLU A 1 86 ? -7.121 -10.558 8.299 1.00 98.44 86 GLU A C 1
ATOM 687 O O . GLU A 1 86 ? -7.758 -10.173 7.315 1.00 98.44 86 GLU A O 1
ATOM 692 N N . ASP A 1 87 ? -7.305 -10.063 9.528 1.00 98.50 87 ASP A N 1
ATOM 693 C CA . ASP A 1 87 ? -8.286 -9.022 9.851 1.00 98.50 87 ASP A CA 1
ATOM 694 C C . ASP A 1 87 ? -8.018 -7.760 9.011 1.00 98.50 87 ASP A C 1
ATOM 696 O O . ASP A 1 87 ? -8.935 -7.212 8.389 1.00 98.50 87 ASP A O 1
ATOM 700 N N . GLY A 1 88 ? -6.749 -7.344 8.936 1.00 98.69 88 GLY A N 1
ATOM 701 C CA . GLY A 1 88 ? -6.326 -6.153 8.209 1.00 98.69 88 GLY A CA 1
ATOM 702 C C . GLY A 1 88 ? -6.553 -6.246 6.704 1.00 98.69 88 GLY A C 1
ATOM 703 O O . GLY A 1 88 ? -7.144 -5.338 6.112 1.00 98.69 88 GLY A O 1
ATOM 704 N N . LEU A 1 89 ? -6.160 -7.363 6.088 1.00 98.81 89 LEU A N 1
ATOM 705 C CA . LEU A 1 89 ? -6.350 -7.602 4.656 1.00 98.81 89 LEU A CA 1
ATOM 706 C C . LEU A 1 89 ? -7.840 -7.618 4.283 1.00 98.81 89 LEU A C 1
ATOM 708 O O . LEU A 1 89 ? -8.251 -6.917 3.355 1.00 98.81 89 LEU A O 1
ATOM 712 N N . ALA A 1 90 ? -8.665 -8.333 5.057 1.00 98.75 90 ALA A N 1
ATOM 713 C CA . ALA A 1 90 ? -10.110 -8.396 4.835 1.00 98.75 90 ALA A CA 1
ATOM 714 C C . ALA A 1 90 ? -10.776 -7.021 4.993 1.00 98.75 90 ALA A C 1
ATOM 716 O O . ALA A 1 90 ? -11.722 -6.674 4.279 1.00 98.75 90 ALA A O 1
ATOM 717 N N . ARG A 1 91 ? -10.278 -6.202 5.922 1.00 98.69 91 ARG A N 1
ATOM 718 C CA . ARG A 1 91 ? -10.779 -4.848 6.143 1.00 98.69 91 ARG A CA 1
ATOM 719 C C . ARG A 1 91 ? -10.405 -3.891 5.015 1.00 98.69 91 ARG A C 1
ATOM 721 O O . ARG A 1 91 ? -11.259 -3.110 4.594 1.00 98.69 91 ARG A O 1
ATOM 728 N N . MET A 1 92 ? -9.173 -3.967 4.510 1.00 98.81 92 MET A N 1
ATOM 729 C CA . MET A 1 92 ? -8.756 -3.212 3.326 1.00 98.81 92 MET A CA 1
ATOM 730 C C . MET A 1 92 ? -9.611 -3.592 2.115 1.00 98.81 92 MET A C 1
ATOM 732 O O . MET A 1 92 ? -10.126 -2.702 1.443 1.00 98.81 92 MET A O 1
ATOM 736 N N . ASP A 1 93 ? -9.839 -4.887 1.879 1.00 98.75 93 ASP A N 1
ATOM 737 C CA . ASP A 1 93 ? -10.708 -5.358 0.794 1.00 98.75 93 ASP A CA 1
ATOM 738 C C . ASP A 1 93 ? -12.144 -4.827 0.931 1.00 98.75 93 ASP A C 1
ATOM 740 O O . ASP A 1 93 ? -12.717 -4.265 -0.007 1.00 98.75 93 ASP A O 1
ATOM 744 N N . LYS A 1 94 ? -12.716 -4.893 2.137 1.00 98.75 94 LYS A N 1
ATOM 745 C CA . LYS A 1 94 ? -14.028 -4.298 2.411 1.00 98.75 94 LYS A CA 1
ATOM 746 C C . LYS A 1 94 ? -14.058 -2.799 2.095 1.00 98.75 94 LYS A C 1
ATOM 748 O O . LYS A 1 94 ? -15.032 -2.328 1.513 1.00 98.75 94 LYS A O 1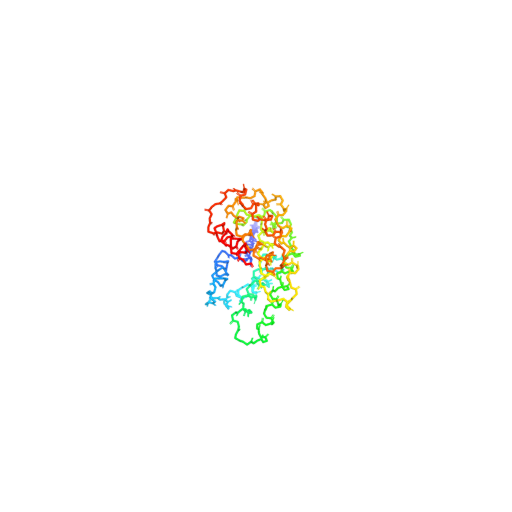
ATOM 753 N N . ALA A 1 95 ? -13.014 -2.054 2.454 1.00 98.69 95 ALA A N 1
ATOM 754 C CA . ALA A 1 95 ? -12.922 -0.628 2.156 1.00 98.69 95 ALA A CA 1
ATOM 755 C C . ALA A 1 95 ? -12.841 -0.338 0.650 1.00 98.69 95 ALA A C 1
ATOM 757 O O . ALA A 1 95 ? -13.464 0.616 0.185 1.00 98.69 95 ALA A O 1
ATOM 758 N N . LEU A 1 96 ? -12.143 -1.176 -0.127 1.00 98.75 96 LEU A N 1
ATOM 759 C CA . LEU A 1 96 ? -12.127 -1.069 -1.590 1.00 98.75 96 LEU A CA 1
ATOM 760 C C . LEU A 1 96 ? -13.524 -1.278 -2.189 1.00 98.75 96 LEU A C 1
ATOM 762 O O . LEU A 1 96 ? -13.925 -0.536 -3.082 1.00 98.75 96 LEU A O 1
ATOM 766 N N . ASN A 1 97 ? -14.295 -2.227 -1.653 1.00 98.50 97 ASN A N 1
ATOM 767 C CA . ASN A 1 97 ? -15.684 -2.466 -2.060 1.00 98.50 97 ASN A CA 1
ATOM 768 C C . ASN A 1 97 ? -16.651 -1.332 -1.661 1.00 98.50 97 ASN A C 1
ATOM 770 O O . ASN A 1 97 ? -17.784 -1.292 -2.137 1.00 98.50 97 ASN A O 1
ATOM 774 N N . MET A 1 98 ? -16.220 -0.411 -0.795 1.00 98.25 98 MET A N 1
ATOM 775 C CA . MET A 1 98 ? -16.980 0.769 -0.373 1.00 98.25 98 MET A CA 1
ATOM 776 C C . MET A 1 98 ? -16.604 2.044 -1.145 1.00 98.25 98 MET A C 1
ATOM 778 O O . MET A 1 98 ? -17.201 3.088 -0.890 1.00 98.25 98 MET A O 1
ATOM 782 N N . ILE A 1 99 ? -15.636 1.988 -2.070 1.00 97.81 99 ILE A N 1
ATOM 783 C CA . ILE A 1 99 ? -15.252 3.138 -2.899 1.00 97.81 99 ILE A CA 1
ATOM 784 C C . ILE A 1 99 ? -16.477 3.650 -3.667 1.00 97.81 99 ILE A C 1
ATOM 786 O O . ILE A 1 99 ? -17.052 2.946 -4.499 1.00 97.81 99 ILE A O 1
ATOM 790 N N . GLY A 1 100 ? -16.850 4.901 -3.398 1.00 96.56 100 GLY A N 1
ATOM 791 C CA . GLY A 1 100 ? -17.930 5.610 -4.070 1.00 96.56 100 GLY A CA 1
ATOM 792 C C . GLY A 1 100 ? -17.428 6.785 -4.905 1.00 96.56 100 GLY A C 1
ATOM 793 O O . GLY A 1 100 ? -16.231 6.971 -5.122 1.00 96.56 100 GLY A O 1
ATOM 794 N N . GLU A 1 101 ? -18.368 7.604 -5.377 1.00 96.31 101 GLU A N 1
ATOM 795 C CA . GLU A 1 101 ? -18.072 8.801 -6.172 1.00 96.31 101 GLU A CA 1
ATOM 796 C C . GLU A 1 101 ? -17.153 9.784 -5.430 1.00 96.31 101 GLU A C 1
ATOM 798 O O . GLU A 1 101 ? -16.236 10.339 -6.032 1.00 96.31 101 GLU A O 1
ATOM 803 N N . GLU A 1 102 ? -17.340 9.938 -4.117 1.00 94.62 102 GLU A N 1
ATOM 804 C CA . GLU A 1 102 ? -16.530 10.825 -3.279 1.00 94.62 102 GLU A CA 1
ATOM 805 C C . GLU A 1 102 ? -15.030 10.499 -3.375 1.00 94.62 102 GLU A C 1
ATOM 807 O O . GLU A 1 102 ? -14.228 11.391 -3.646 1.00 94.62 102 GLU A O 1
ATOM 812 N N . GLN A 1 103 ? -14.645 9.223 -3.263 1.00 97.06 103 GLN A N 1
ATOM 813 C CA . GLN A 1 103 ? -13.241 8.790 -3.331 1.00 97.06 103 GLN A CA 1
ATOM 814 C C . GLN A 1 103 ? -12.644 8.959 -4.738 1.00 97.06 103 GLN A C 1
ATOM 816 O O . GLN A 1 103 ? -11.429 9.084 -4.900 1.00 97.06 103 GLN A O 1
ATOM 821 N N . TRP A 1 104 ? -13.473 8.953 -5.783 1.00 96.94 104 TRP A N 1
ATOM 822 C CA . TRP A 1 104 ? -13.014 9.237 -7.143 1.00 96.94 104 TRP A CA 1
ATOM 823 C C . TRP A 1 104 ? -12.816 10.733 -7.402 1.00 96.94 104 TRP A C 1
ATOM 825 O O . TRP A 1 104 ? -11.987 11.091 -8.240 1.00 96.94 104 TRP A O 1
ATOM 835 N N . GLN A 1 105 ? -13.560 11.595 -6.706 1.00 95.56 105 GLN A N 1
ATOM 836 C CA . GLN A 1 105 ? -13.461 13.051 -6.831 1.00 95.56 105 GLN A CA 1
ATOM 837 C C . GLN A 1 105 ? -12.365 13.640 -5.934 1.00 95.56 105 GLN A C 1
ATOM 839 O O . GLN A 1 105 ? -11.633 14.536 -6.362 1.00 95.56 105 GLN A O 1
ATOM 844 N N . GLN A 1 106 ? -12.226 13.137 -4.705 1.00 94.81 106 GLN A N 1
ATOM 845 C CA . GLN A 1 106 ? -11.213 13.602 -3.764 1.00 94.81 106 GLN A CA 1
ATOM 846 C C . GLN A 1 106 ? -9.806 13.262 -4.258 1.00 94.81 106 GLN A C 1
ATOM 848 O O . GLN A 1 106 ? -9.534 12.154 -4.721 1.00 94.81 106 GLN A O 1
ATOM 853 N N . GLN A 1 107 ? -8.902 14.235 -4.151 1.00 94.88 107 GLN A N 1
ATOM 854 C CA . GLN A 1 107 ? -7.496 14.071 -4.499 1.00 94.88 107 GLN A CA 1
ATOM 855 C C . GLN A 1 107 ? -6.673 13.849 -3.235 1.00 94.88 107 GLN A C 1
ATOM 857 O O . GLN A 1 107 ? -6.771 14.613 -2.278 1.00 94.88 107 GLN A O 1
ATOM 862 N N . TYR A 1 108 ? -5.801 12.850 -3.269 1.00 94.62 108 TYR A N 1
ATOM 863 C CA . TYR A 1 108 ? -4.792 12.604 -2.255 1.00 94.62 108 TYR A CA 1
ATOM 864 C C . TYR A 1 108 ? -3.441 12.403 -2.936 1.00 94.62 108 TYR A C 1
ATOM 866 O O . TYR A 1 108 ? -3.291 11.537 -3.795 1.00 94.62 108 TYR A O 1
ATOM 874 N N . ARG A 1 109 ? -2.453 13.236 -2.581 1.00 93.75 109 ARG A N 1
ATOM 875 C CA . ARG A 1 109 ? -1.099 13.208 -3.172 1.00 93.75 109 ARG A CA 1
ATOM 876 C C . ARG A 1 109 ? -1.110 13.176 -4.710 1.00 93.75 109 ARG A C 1
ATOM 878 O O . ARG A 1 109 ? -0.371 12.414 -5.324 1.00 93.75 109 ARG A O 1
ATOM 885 N N . TYR A 1 110 ? -1.931 14.039 -5.314 1.00 96.38 110 TYR A N 1
ATOM 886 C CA . TYR A 1 110 ? -2.093 14.185 -6.770 1.00 96.38 110 TYR A CA 1
ATOM 887 C C . TYR A 1 110 ? -2.700 12.970 -7.494 1.00 96.38 110 TYR A C 1
ATOM 889 O O . TYR A 1 110 ? -2.556 12.856 -8.709 1.00 96.38 110 TYR A O 1
ATOM 897 N N . LEU A 1 111 ? -3.372 12.077 -6.764 1.00 97.44 111 LEU A N 1
ATOM 898 C CA . LEU A 1 111 ? -4.137 10.957 -7.308 1.00 97.44 111 LEU A CA 1
ATOM 899 C C . LEU A 1 111 ? -5.582 11.024 -6.806 1.00 97.44 111 LEU A C 1
ATOM 901 O O . LEU A 1 111 ? -5.796 11.457 -5.672 1.00 97.44 111 LEU A O 1
ATOM 905 N N . PRO A 1 112 ? -6.578 10.529 -7.566 1.00 97.69 112 PRO A N 1
ATOM 906 C CA . PRO A 1 112 ? -7.868 10.198 -6.974 1.00 97.69 112 PRO A CA 1
ATOM 907 C C . PRO A 1 112 ? -7.660 9.282 -5.765 1.00 97.69 112 PRO A C 1
ATOM 909 O O . PRO A 1 112 ? -6.902 8.311 -5.851 1.00 97.69 112 PRO A O 1
ATOM 912 N N . GLN A 1 113 ? -8.335 9.565 -4.655 1.00 97.25 113 GLN A N 1
ATOM 913 C CA . GLN A 1 113 ? -8.211 8.792 -3.420 1.00 97.25 113 GLN A CA 1
ATOM 914 C C . GLN A 1 113 ? -8.468 7.299 -3.674 1.00 97.25 113 GLN A C 1
ATOM 916 O O . GLN A 1 113 ? -7.705 6.459 -3.209 1.00 97.25 113 GLN A O 1
ATOM 921 N N . ALA A 1 114 ? -9.452 6.968 -4.514 1.00 98.38 114 ALA A N 1
ATOM 922 C CA . ALA A 1 114 ? -9.726 5.602 -4.957 1.00 98.38 114 ALA A CA 1
ATOM 923 C C . ALA A 1 114 ? -8.513 4.912 -5.618 1.00 98.38 114 ALA A C 1
ATOM 925 O O . ALA A 1 114 ? -8.183 3.785 -5.251 1.00 98.38 114 ALA A O 1
ATOM 926 N N . ILE A 1 115 ? -7.802 5.592 -6.530 1.00 98.62 115 ILE A N 1
ATOM 927 C CA . ILE A 1 115 ? -6.576 5.058 -7.153 1.00 98.62 115 ILE A CA 1
ATOM 928 C C . ILE A 1 115 ? -5.498 4.835 -6.096 1.00 98.62 115 ILE A C 1
ATOM 930 O O . ILE A 1 115 ? -4.822 3.807 -6.108 1.00 98.62 115 ILE A O 1
ATOM 934 N N . TYR A 1 116 ? -5.347 5.780 -5.167 1.00 98.31 116 TYR A N 1
ATOM 935 C CA . TYR A 1 116 ? -4.365 5.670 -4.095 1.00 98.31 116 TYR A CA 1
ATOM 936 C C . TYR A 1 116 ? -4.651 4.469 -3.179 1.00 98.31 116 TYR A C 1
ATOM 938 O O 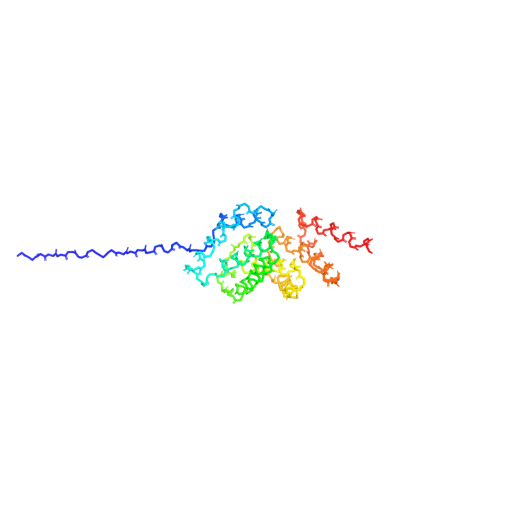. TYR A 1 116 ? -3.734 3.708 -2.863 1.00 98.31 116 TYR A O 1
ATOM 946 N N . MET A 1 117 ? -5.917 4.254 -2.800 1.00 98.62 117 MET A N 1
ATOM 947 C CA . MET A 1 117 ? -6.354 3.089 -2.017 1.00 98.62 117 MET A CA 1
ATOM 948 C C . MET A 1 117 ? -6.068 1.784 -2.760 1.00 98.62 117 MET A C 1
ATOM 950 O O . MET A 1 117 ? -5.448 0.881 -2.203 1.00 98.62 117 MET A O 1
ATOM 954 N N . GLN A 1 118 ? -6.473 1.689 -4.029 1.00 98.88 118 GLN A N 1
ATOM 955 C CA . GLN A 1 118 ? -6.265 0.492 -4.848 1.00 98.88 118 GLN A CA 1
ATOM 956 C C . GLN A 1 118 ? -4.778 0.168 -5.014 1.00 98.88 118 GLN A C 1
ATOM 958 O O . GLN A 1 118 ? -4.382 -0.983 -4.847 1.00 98.88 118 GLN A O 1
ATOM 963 N N . ALA A 1 119 ? -3.946 1.174 -5.292 1.00 98.81 119 ALA A N 1
ATOM 964 C CA . ALA A 1 119 ? -2.505 1.000 -5.426 1.00 98.81 119 ALA A CA 1
ATOM 965 C C . ALA A 1 119 ? -1.861 0.570 -4.102 1.00 98.81 119 ALA A C 1
ATOM 967 O O . ALA A 1 119 ? -1.045 -0.346 -4.084 1.00 98.81 119 ALA A O 1
ATOM 968 N N . THR A 1 120 ? -2.259 1.186 -2.987 1.00 98.50 120 THR A N 1
ATOM 969 C CA . THR A 1 120 ? -1.737 0.840 -1.657 1.00 98.50 120 THR A CA 1
ATOM 970 C C . THR A 1 120 ? -2.139 -0.583 -1.262 1.00 98.50 120 THR A C 1
ATOM 972 O O . THR A 1 120 ? -1.300 -1.346 -0.794 1.00 98.50 120 THR A O 1
ATOM 975 N N . ALA A 1 121 ? -3.385 -0.991 -1.521 1.00 98.81 121 ALA A N 1
ATOM 976 C CA . ALA A 1 121 ? -3.810 -2.373 -1.316 1.00 98.81 121 ALA A CA 1
ATOM 977 C C . ALA A 1 121 ? -3.057 -3.350 -2.215 1.00 98.81 121 ALA A C 1
ATOM 979 O O . ALA A 1 121 ? -2.656 -4.403 -1.735 1.00 98.81 121 ALA A O 1
ATOM 980 N N . ALA A 1 122 ? -2.809 -3.004 -3.482 1.00 98.88 122 ALA A N 1
ATOM 981 C CA . ALA A 1 122 ? -2.015 -3.841 -4.375 1.00 98.88 122 ALA A CA 1
ATOM 982 C C . ALA A 1 122 ? -0.618 -4.114 -3.793 1.00 98.88 122 ALA A C 1
ATOM 984 O O . ALA A 1 122 ? -0.166 -5.260 -3.791 1.00 98.88 122 ALA A O 1
ATOM 985 N N . VAL A 1 123 ? 0.029 -3.086 -3.226 1.00 98.38 123 VAL A N 1
ATOM 986 C CA . VAL A 1 123 ? 1.316 -3.233 -2.527 1.00 98.38 123 VAL A CA 1
ATOM 987 C C . VAL A 1 123 ? 1.184 -4.173 -1.334 1.00 98.38 123 VAL A C 1
ATOM 989 O O . VAL A 1 123 ? 1.923 -5.151 -1.255 1.00 98.38 123 VAL A O 1
ATOM 992 N N . THR A 1 124 ? 0.238 -3.921 -0.428 1.00 98.25 124 THR A N 1
ATOM 993 C CA . THR A 1 124 ? 0.060 -4.747 0.775 1.00 98.25 124 THR A CA 1
ATOM 994 C C . THR A 1 124 ? -0.230 -6.205 0.413 1.00 98.25 124 THR A C 1
ATOM 996 O O . THR A 1 124 ? 0.442 -7.112 0.894 1.00 98.25 124 THR A O 1
ATOM 999 N N . PHE A 1 125 ? -1.185 -6.439 -0.486 1.00 98.69 125 PHE A N 1
ATOM 1000 C CA . PHE A 1 125 ? -1.672 -7.769 -0.864 1.00 98.69 125 PHE A CA 1
ATOM 1001 C C . PHE A 1 125 ? -0.622 -8.615 -1.585 1.00 98.69 125 PHE A C 1
ATOM 1003 O O . PHE A 1 125 ? -0.646 -9.836 -1.465 1.00 98.69 125 PHE A O 1
ATOM 1010 N N . THR A 1 126 ? 0.306 -7.978 -2.304 1.00 98.31 126 THR A N 1
ATOM 1011 C CA . THR A 1 126 ? 1.415 -8.682 -2.971 1.00 98.31 126 THR A CA 1
ATOM 1012 C C . THR A 1 126 ? 2.659 -8.849 -2.099 1.00 98.31 126 THR A C 1
ATOM 1014 O O . THR A 1 126 ? 3.574 -9.591 -2.458 1.00 98.31 126 THR A O 1
ATOM 1017 N N . SER A 1 127 ? 2.703 -8.170 -0.950 1.00 95.81 127 SER A N 1
ATOM 1018 C CA . SER A 1 127 ? 3.831 -8.225 -0.013 1.00 95.81 127 SER A CA 1
ATOM 1019 C C . SER A 1 127 ? 3.616 -9.222 1.126 1.00 95.81 127 SER A C 1
ATOM 1021 O O . SER A 1 127 ? 4.583 -9.632 1.767 1.00 95.81 127 SER A O 1
ATOM 1023 N N . VAL A 1 128 ? 2.368 -9.615 1.405 1.00 95.81 128 VAL A N 1
ATOM 1024 C CA . VAL A 1 128 ? 2.078 -10.630 2.428 1.00 95.81 128 VAL A CA 1
ATOM 1025 C C . VAL A 1 128 ? 2.445 -12.042 1.948 1.00 95.81 128 VAL A C 1
ATOM 1027 O O . VAL A 1 128 ? 2.395 -12.317 0.749 1.00 95.81 128 VAL A O 1
ATOM 1030 N N . PRO A 1 129 ? 2.785 -12.966 2.867 1.00 95.06 129 PRO A N 1
ATOM 1031 C CA . PRO A 1 129 ? 3.036 -14.365 2.528 1.00 95.06 129 PRO A CA 1
ATOM 1032 C C . PRO A 1 129 ? 1.894 -15.039 1.753 1.00 95.06 129 PRO A C 1
ATOM 1034 O O . PRO A 1 129 ? 0.717 -14.846 2.062 1.00 95.06 129 PRO A O 1
ATOM 1037 N N . ASP A 1 130 ? 2.250 -15.916 0.813 1.00 94.00 130 ASP A N 1
ATOM 1038 C CA . ASP A 1 130 ? 1.306 -16.539 -0.128 1.00 94.00 130 ASP A CA 1
ATOM 1039 C C . ASP A 1 130 ? 0.156 -17.304 0.543 1.00 94.00 130 ASP A C 1
ATOM 1041 O O . ASP A 1 130 ? -0.949 -17.341 0.008 1.00 94.00 130 ASP A O 1
ATOM 1045 N N . PHE A 1 131 ? 0.367 -17.869 1.737 1.00 94.94 131 PHE A N 1
ATOM 1046 C CA . PHE A 1 131 ? -0.674 -18.613 2.456 1.00 94.94 131 PHE A CA 1
ATOM 1047 C C . PHE A 1 131 ? -1.867 -17.746 2.902 1.00 94.94 131 PHE A C 1
ATOM 1049 O O . PHE A 1 131 ? -2.906 -18.305 3.250 1.00 94.94 131 PHE A O 1
ATOM 1056 N N . PHE A 1 132 ? -1.754 -16.409 2.882 1.00 97.12 132 PHE A N 1
ATOM 1057 C CA . PHE A 1 132 ? -2.897 -15.512 3.093 1.00 97.12 132 PHE A CA 1
ATOM 1058 C C . PHE A 1 132 ? -3.817 -15.424 1.861 1.00 97.12 132 PHE A C 1
ATOM 1060 O O . PHE A 1 132 ? -4.953 -14.984 1.991 1.00 97.12 132 PHE A O 1
ATOM 1067 N N 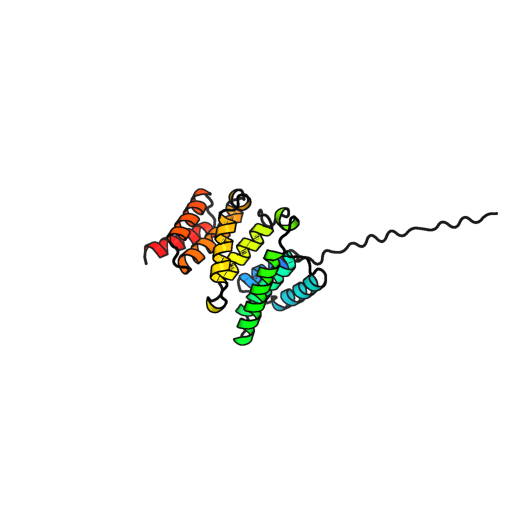. ASN A 1 133 ? -3.371 -15.877 0.683 1.00 96.88 133 ASN A N 1
ATOM 1068 C CA . ASN A 1 133 ? -4.141 -15.927 -0.570 1.00 96.88 133 ASN A CA 1
ATOM 1069 C C . ASN A 1 133 ? -4.583 -14.559 -1.138 1.00 96.88 133 ASN A C 1
ATOM 1071 O O . ASN A 1 133 ? -5.583 -14.483 -1.847 1.00 96.88 133 ASN A O 1
ATOM 1075 N N . TYR A 1 134 ? -3.829 -13.484 -0.875 1.00 98.06 134 TYR A N 1
ATOM 1076 C CA . TYR A 1 134 ? -4.107 -12.140 -1.418 1.00 98.06 134 TYR A CA 1
ATOM 1077 C C . TYR A 1 134 ? -3.263 -11.761 -2.649 1.00 98.06 134 TYR A C 1
ATOM 1079 O O . TYR A 1 134 ? -3.586 -10.780 -3.322 1.00 98.06 134 TYR A O 1
ATOM 1087 N N . GLN A 1 135 ? -2.232 -12.545 -2.993 1.00 97.12 135 GLN A N 1
ATOM 1088 C CA . GLN A 1 135 ? -1.311 -12.260 -4.108 1.00 97.12 135 GLN A CA 1
ATOM 1089 C C . GLN A 1 135 ? -2.037 -11.990 -5.434 1.00 97.12 135 GLN A C 1
ATOM 1091 O O . GLN A 1 135 ? -1.833 -10.946 -6.058 1.00 97.12 135 GLN A O 1
ATOM 1096 N N . ASP A 1 136 ? -2.937 -12.892 -5.843 1.00 97.19 136 ASP A N 1
ATOM 1097 C CA . ASP A 1 136 ? -3.684 -12.761 -7.099 1.00 97.19 136 ASP A CA 1
ATOM 1098 C C . ASP A 1 136 ? -4.535 -11.489 -7.125 1.00 97.19 136 ASP A C 1
ATOM 1100 O O . ASP A 1 136 ? -4.546 -10.759 -8.120 1.00 97.19 136 ASP A O 1
ATOM 1104 N N . GLN A 1 137 ? -5.212 -11.184 -6.016 1.00 98.38 137 GLN A N 1
ATOM 1105 C CA . GLN A 1 137 ? -6.019 -9.977 -5.892 1.00 98.38 137 GLN A CA 1
ATOM 1106 C C . GLN A 1 137 ? -5.153 -8.714 -5.970 1.00 98.38 137 GLN A C 1
ATOM 1108 O O . GLN A 1 137 ? -5.497 -7.775 -6.690 1.00 98.38 137 GLN A O 1
ATOM 1113 N N . GLY A 1 138 ? -4.001 -8.698 -5.297 1.00 98.62 138 GLY A N 1
ATOM 1114 C CA . GLY A 1 138 ? -3.045 -7.597 -5.379 1.00 98.62 138 GLY A CA 1
ATOM 1115 C C . GLY A 1 138 ? -2.508 -7.386 -6.800 1.00 98.62 138 GLY A C 1
ATOM 1116 O O . GLY A 1 138 ? -2.479 -6.259 -7.300 1.00 98.62 138 GLY A O 1
ATOM 1117 N N . MET A 1 139 ? -2.181 -8.468 -7.511 1.00 98.62 139 MET A N 1
ATOM 1118 C CA . MET A 1 139 ? -1.757 -8.403 -8.913 1.00 98.62 139 MET A CA 1
ATOM 1119 C C . MET A 1 139 ? -2.863 -7.891 -9.845 1.00 98.62 139 MET A C 1
ATOM 1121 O O . MET A 1 139 ? -2.575 -7.160 -10.798 1.00 98.62 139 MET A O 1
ATOM 1125 N N . GLN A 1 140 ? -4.127 -8.244 -9.590 1.00 98.62 140 GLN A N 1
ATOM 1126 C CA . GLN A 1 140 ? -5.265 -7.683 -10.325 1.00 98.62 140 GLN A CA 1
ATOM 1127 C C . GLN A 1 140 ? -5.432 -6.186 -10.053 1.00 98.62 140 GLN A C 1
ATOM 1129 O O . GLN A 1 140 ? -5.627 -5.425 -11.002 1.00 98.62 140 GLN A O 1
ATOM 1134 N N . LEU A 1 141 ? -5.280 -5.738 -8.804 1.00 98.88 141 LEU A N 1
ATOM 1135 C CA . LEU A 1 141 ? -5.327 -4.315 -8.460 1.00 98.88 141 LEU A CA 1
ATOM 1136 C C . LEU A 1 141 ? -4.222 -3.520 -9.172 1.00 98.88 141 LEU A C 1
ATOM 1138 O O . LEU A 1 141 ? -4.517 -2.480 -9.757 1.00 98.88 141 LEU A O 1
ATOM 1142 N N . PHE A 1 142 ? -2.982 -4.022 -9.231 1.00 98.81 142 PHE A N 1
ATOM 1143 C CA . PHE A 1 142 ? -1.930 -3.366 -10.023 1.00 98.81 142 PHE A CA 1
ATOM 1144 C C . PHE A 1 142 ? -2.299 -3.255 -11.503 1.00 98.81 142 PHE A C 1
ATOM 1146 O O . PHE A 1 142 ? -2.139 -2.191 -12.099 1.00 98.81 142 PHE A O 1
ATOM 1153 N N . LYS A 1 143 ? -2.828 -4.329 -12.105 1.00 98.75 143 LYS A N 1
ATOM 1154 C CA . LYS A 1 143 ? -3.286 -4.309 -13.504 1.00 98.75 143 LYS A CA 1
ATOM 1155 C C . LYS A 1 143 ? -4.407 -3.295 -13.724 1.00 98.75 143 LYS A C 1
ATOM 1157 O O . LYS A 1 143 ? -4.427 -2.658 -14.771 1.00 98.75 143 LYS A O 1
ATOM 1162 N N . GLN A 1 144 ? -5.324 -3.139 -12.773 1.00 98.50 144 GLN A N 1
ATOM 1163 C CA . GLN A 1 144 ? -6.389 -2.139 -12.852 1.00 98.50 144 GLN A CA 1
ATOM 1164 C C . GLN A 1 144 ? -5.816 -0.722 -12.768 1.00 98.50 144 GLN A C 1
ATOM 1166 O O . GLN A 1 144 ? -6.028 0.072 -13.682 1.00 98.50 144 GLN A O 1
ATOM 1171 N N . VAL A 1 145 ? -5.028 -0.431 -11.729 1.00 98.69 145 VAL A N 1
ATOM 1172 C CA . VAL A 1 145 ? -4.439 0.895 -11.492 1.00 98.69 145 VAL A CA 1
ATOM 1173 C C . VAL A 1 145 ? -3.562 1.338 -12.661 1.00 98.69 145 VAL A C 1
ATOM 1175 O O . VAL A 1 145 ? -3.738 2.436 -13.179 1.00 98.69 145 VAL A O 1
ATOM 1178 N N . LEU A 1 146 ? -2.653 0.479 -13.128 1.00 98.44 146 LEU A N 1
ATOM 1179 C CA . LEU A 1 146 ? -1.689 0.822 -14.182 1.00 98.44 146 LEU A CA 1
ATOM 1180 C C . LEU A 1 146 ? -2.316 0.934 -15.584 1.00 98.44 146 LEU A C 1
ATOM 1182 O O . LEU A 1 146 ? -1.645 1.374 -16.517 1.00 98.44 146 LEU A O 1
ATOM 1186 N N . ASN A 1 147 ? -3.590 0.559 -15.741 1.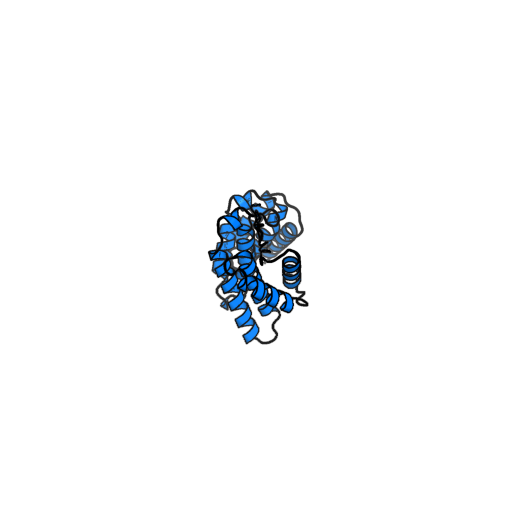00 97.56 147 ASN A N 1
ATOM 1187 C CA . ASN A 1 147 ? -4.367 0.771 -16.964 1.00 97.56 147 ASN A CA 1
ATOM 1188 C C . ASN A 1 147 ? -5.427 1.882 -16.822 1.00 97.56 147 ASN A C 1
ATOM 1190 O O . ASN A 1 147 ? -6.077 2.230 -17.812 1.00 97.56 147 ASN A O 1
ATOM 1194 N N . ASP A 1 148 ? -5.612 2.454 -15.628 1.00 98.25 148 ASP A N 1
ATOM 1195 C CA . ASP A 1 148 ? -6.591 3.513 -15.396 1.00 98.25 148 ASP A CA 1
ATOM 1196 C C . ASP A 1 148 ? -6.111 4.847 -15.987 1.00 98.25 148 ASP A C 1
ATOM 1198 O O . ASP A 1 148 ? -5.002 5.313 -15.720 1.00 98.25 148 ASP A O 1
ATOM 1202 N N . GLN A 1 149 ? -6.964 5.504 -16.776 1.00 97.50 149 GLN A N 1
ATOM 1203 C CA . GLN A 1 149 ? -6.619 6.773 -17.424 1.00 97.50 149 GLN A CA 1
ATOM 1204 C C . GLN A 1 149 ? -6.302 7.886 -16.422 1.00 97.50 149 GLN A C 1
ATOM 1206 O O . GLN A 1 149 ? -5.426 8.704 -16.687 1.00 97.50 149 GLN A O 1
ATOM 1211 N N . ARG A 1 150 ? -6.957 7.907 -15.257 1.00 97.06 150 ARG A N 1
ATOM 1212 C CA . ARG A 1 150 ? -6.704 8.915 -14.218 1.00 97.06 150 ARG A CA 1
ATOM 1213 C C . ARG A 1 150 ? -5.313 8.737 -13.623 1.00 97.06 150 ARG A C 1
ATOM 1215 O O . ARG A 1 150 ? -4.624 9.724 -13.392 1.00 97.06 150 ARG A O 1
ATOM 1222 N N . PHE A 1 151 ? -4.876 7.490 -13.441 1.00 98.31 151 PHE A N 1
ATOM 1223 C CA . PHE A 1 151 ? -3.509 7.187 -13.023 1.00 98.31 151 PHE A CA 1
ATOM 1224 C C . PHE A 1 151 ? -2.499 7.591 -14.106 1.00 98.31 151 PHE A C 1
ATOM 1226 O O . PHE A 1 151 ? -1.540 8.300 -13.817 1.00 98.31 151 PHE A O 1
ATOM 1233 N N . LEU A 1 152 ? -2.745 7.217 -15.366 1.00 96.81 152 LEU A N 1
ATOM 1234 C CA . LEU A 1 152 ? -1.846 7.521 -16.489 1.00 96.81 152 LEU A CA 1
ATOM 1235 C C . LEU A 1 152 ? -1.699 9.025 -16.777 1.00 96.81 152 LEU A C 1
ATOM 1237 O O . LEU A 1 152 ? -0.668 9.446 -17.295 1.00 96.81 152 LEU A O 1
ATOM 1241 N N . GLN A 1 153 ? -2.713 9.828 -16.452 1.00 95.81 153 GLN A N 1
ATOM 1242 C CA . GLN A 1 153 ? -2.697 11.288 -16.601 1.00 95.81 153 GLN A CA 1
ATOM 1243 C C . GLN A 1 153 ? -2.147 12.023 -15.368 1.00 95.81 153 GLN A C 1
ATOM 1245 O O . GLN A 1 153 ? -1.968 13.240 -15.414 1.00 95.81 153 GLN A O 1
ATOM 1250 N N . SER A 1 154 ? -1.890 11.312 -14.267 1.00 97.25 154 SER A N 1
ATOM 1251 C CA . SER A 1 154 ? -1.369 11.916 -13.039 1.00 97.25 154 SER A CA 1
ATOM 1252 C C . SER A 1 154 ? 0.125 12.248 -13.159 1.00 97.25 154 SER A C 1
ATOM 1254 O O . SER A 1 154 ? 0.833 11.630 -13.959 1.00 97.25 154 SER A O 1
ATOM 1256 N N . PRO A 1 155 ? 0.650 13.204 -12.365 1.00 97.56 155 PRO A N 1
ATOM 1257 C CA . PRO A 1 155 ? 2.067 13.553 -12.403 1.00 97.56 155 PRO A CA 1
ATOM 1258 C C . PRO A 1 155 ? 2.971 12.332 -12.197 1.00 97.56 155 PRO A C 1
ATOM 1260 O O . PRO A 1 155 ? 2.739 11.510 -11.310 1.00 97.56 155 PRO A O 1
ATOM 1263 N N . ALA A 1 156 ? 4.037 12.223 -12.989 1.00 96.94 156 ALA A N 1
ATOM 1264 C CA . ALA A 1 156 ? 4.908 11.048 -12.968 1.00 96.94 156 ALA A CA 1
ATOM 1265 C C . ALA A 1 156 ? 5.578 10.824 -11.595 1.00 96.94 156 ALA A C 1
ATOM 1267 O O . ALA A 1 156 ? 5.711 9.690 -11.142 1.00 96.94 156 ALA A O 1
ATOM 1268 N N . GLN A 1 157 ? 5.920 11.905 -10.886 1.00 96.69 157 GLN A N 1
ATOM 1269 C CA . GLN A 1 157 ? 6.452 11.852 -9.519 1.00 96.69 157 GLN A CA 1
ATOM 1270 C C . GLN A 1 157 ? 5.441 11.293 -8.503 1.00 96.69 157 GLN A C 1
ATOM 1272 O O . GLN A 1 157 ? 5.835 10.717 -7.496 1.00 96.69 157 GLN A O 1
ATOM 1277 N N . ALA A 1 158 ? 4.135 11.447 -8.745 1.00 96.75 158 ALA A N 1
ATOM 1278 C CA . ALA A 1 158 ? 3.093 10.928 -7.857 1.00 96.75 158 ALA A CA 1
ATOM 1279 C C . ALA A 1 158 ? 2.808 9.430 -8.078 1.00 96.75 158 ALA A C 1
ATOM 1281 O O . ALA A 1 158 ? 2.169 8.792 -7.241 1.00 96.75 158 ALA A O 1
ATOM 1282 N N . THR A 1 159 ? 3.280 8.863 -9.193 1.00 98.12 159 THR A N 1
ATOM 1283 C CA . THR A 1 159 ? 2.946 7.503 -9.649 1.00 98.12 159 THR A CA 1
ATOM 1284 C C . THR A 1 159 ? 4.138 6.544 -9.664 1.00 98.12 159 THR A C 1
ATOM 1286 O O . THR A 1 159 ? 3.940 5.329 -9.692 1.00 98.12 159 THR A O 1
ATOM 1289 N N . SER A 1 160 ? 5.374 7.051 -9.612 1.00 98.38 160 SER A N 1
ATOM 1290 C CA . SER A 1 160 ? 6.611 6.258 -9.699 1.00 98.38 160 SER A CA 1
ATOM 1291 C C . SER A 1 160 ? 6.709 5.144 -8.650 1.00 98.38 160 SER A C 1
ATOM 1293 O O . SER A 1 160 ? 7.151 4.038 -8.969 1.00 98.38 160 SER A O 1
ATOM 1295 N N . TRP A 1 161 ? 6.236 5.392 -7.424 1.00 98.19 161 TRP A N 1
ATOM 1296 C CA . TRP A 1 161 ? 6.196 4.389 -6.359 1.00 98.19 161 TRP A CA 1
ATOM 1297 C C . TRP A 1 161 ? 5.337 3.179 -6.743 1.00 98.19 161 TRP A C 1
ATOM 1299 O O . TRP A 1 161 ? 5.773 2.047 -6.553 1.00 98.19 161 TRP A O 1
ATOM 1309 N N . VAL A 1 162 ? 4.171 3.390 -7.368 1.00 98.69 162 VAL A N 1
ATOM 1310 C CA . VAL A 1 162 ? 3.283 2.298 -7.802 1.00 98.69 162 VAL A CA 1
ATOM 1311 C C . VAL A 1 162 ? 3.997 1.404 -8.806 1.00 98.69 162 VAL A C 1
ATOM 1313 O O . VAL A 1 162 ? 3.984 0.186 -8.656 1.00 98.69 162 VAL A O 1
ATOM 1316 N N . TYR A 1 163 ? 4.687 1.994 -9.787 1.00 98.69 163 TYR A N 1
ATOM 1317 C CA . TYR A 1 163 ? 5.479 1.226 -10.747 1.00 98.69 163 TYR A CA 1
ATOM 1318 C C . TYR A 1 163 ? 6.592 0.425 -10.070 1.00 98.69 163 TYR A C 1
ATOM 1320 O O . TYR A 1 163 ? 6.792 -0.736 -10.423 1.00 98.69 163 TYR A O 1
ATOM 1328 N N . ARG A 1 164 ? 7.293 1.009 -9.088 1.00 98.62 164 ARG A N 1
ATOM 1329 C CA . ARG A 1 164 ? 8.353 0.316 -8.343 1.00 98.62 164 ARG A CA 1
ATOM 1330 C C . ARG A 1 164 ? 7.842 -0.970 -7.705 1.00 98.62 164 ARG A C 1
ATOM 1332 O O . ARG A 1 164 ? 8.439 -2.025 -7.908 1.00 98.62 164 ARG A O 1
ATOM 1339 N N . PHE A 1 165 ? 6.738 -0.890 -6.965 1.00 98.69 165 PHE A N 1
ATOM 1340 C CA . PHE A 1 165 ? 6.172 -2.061 -6.294 1.00 98.69 165 PHE A CA 1
ATOM 1341 C C . PHE A 1 165 ? 5.512 -3.035 -7.275 1.00 98.69 165 PHE A C 1
ATOM 1343 O O . PHE A 1 165 ? 5.660 -4.240 -7.117 1.00 98.69 165 PHE A O 1
ATOM 1350 N N . ALA A 1 166 ? 4.843 -2.546 -8.320 1.00 98.81 166 ALA A N 1
ATOM 1351 C CA . ALA A 1 166 ? 4.219 -3.410 -9.318 1.00 98.81 166 ALA A CA 1
ATOM 1352 C C . ALA A 1 166 ? 5.254 -4.247 -10.086 1.00 98.81 166 ALA A C 1
ATOM 1354 O O . ALA A 1 166 ? 5.048 -5.436 -10.325 1.00 98.81 166 ALA A O 1
ATOM 1355 N N . VAL A 1 167 ? 6.388 -3.644 -10.457 1.00 98.75 167 VAL A N 1
ATOM 1356 C CA . VAL A 1 167 ? 7.500 -4.354 -11.105 1.00 98.75 167 VAL A CA 1
ATOM 1357 C C . VAL A 1 167 ? 8.057 -5.435 -10.182 1.00 98.75 167 VAL A C 1
ATOM 1359 O O . VAL A 1 167 ? 8.222 -6.569 -10.622 1.00 98.75 167 VAL A O 1
ATOM 1362 N N . GLU A 1 168 ? 8.296 -5.118 -8.909 1.00 98.44 168 GLU A N 1
ATOM 1363 C CA . GLU A 1 168 ? 8.737 -6.097 -7.908 1.00 98.44 168 GLU A CA 1
ATOM 1364 C C . GLU A 1 168 ? 7.740 -7.249 -7.747 1.00 98.44 168 GLU A C 1
ATOM 1366 O O . GLU A 1 168 ? 8.123 -8.412 -7.873 1.00 98.44 168 GLU A O 1
ATOM 1371 N N . ALA A 1 169 ? 6.455 -6.938 -7.577 1.00 98.38 169 ALA A N 1
ATOM 1372 C CA . ALA A 1 169 ? 5.399 -7.934 -7.457 1.00 98.38 169 ALA A CA 1
ATOM 1373 C C . ALA A 1 169 ? 5.316 -8.839 -8.697 1.00 98.38 169 ALA A C 1
ATOM 1375 O O . ALA A 1 169 ? 5.203 -10.058 -8.563 1.00 98.38 169 ALA A O 1
ATOM 1376 N N . ALA A 1 170 ? 5.436 -8.278 -9.905 1.00 98.31 170 ALA A N 1
ATOM 1377 C CA . ALA A 1 170 ? 5.447 -9.052 -11.143 1.00 98.31 170 ALA A CA 1
ATOM 1378 C C . ALA A 1 170 ? 6.668 -9.978 -11.252 1.00 98.31 170 ALA A C 1
ATOM 1380 O O . ALA A 1 170 ? 6.527 -11.103 -11.726 1.00 98.31 170 ALA A O 1
ATOM 1381 N N . LEU A 1 171 ? 7.852 -9.543 -10.813 1.00 97.38 171 LEU A N 1
ATOM 1382 C CA . LEU A 1 171 ? 9.042 -10.400 -10.790 1.00 97.38 171 LEU A CA 1
ATOM 1383 C C . LEU A 1 171 ? 8.886 -11.553 -9.792 1.00 97.38 171 LEU A C 1
ATOM 1385 O O . LEU A 1 171 ? 9.132 -12.703 -10.158 1.00 97.38 171 LEU A O 1
ATOM 1389 N N . ASN A 1 172 ? 8.406 -11.262 -8.581 1.00 95.56 172 ASN A N 1
ATOM 1390 C CA . ASN A 1 172 ? 8.163 -12.268 -7.545 1.00 95.56 172 ASN A CA 1
ATOM 1391 C C . ASN A 1 172 ? 7.108 -13.298 -7.985 1.00 95.56 172 ASN A C 1
ATOM 1393 O O . ASN A 1 172 ? 7.265 -14.489 -7.740 1.00 95.56 172 ASN A O 1
ATOM 1397 N N . ASN A 1 173 ? 6.089 -12.857 -8.730 1.00 94.88 173 ASN A N 1
ATOM 1398 C CA . ASN A 1 173 ? 5.043 -13.708 -9.304 1.00 94.88 173 ASN A CA 1
ATOM 1399 C C . ASN A 1 173 ? 5.429 -14.343 -10.657 1.00 94.88 173 ASN A C 1
ATOM 1401 O O . ASN A 1 173 ? 4.551 -14.745 -11.421 1.00 94.88 173 ASN A O 1
ATOM 1405 N N . GLN A 1 174 ? 6.725 -14.408 -10.992 1.00 94.94 174 GLN A N 1
ATOM 1406 C CA . GLN A 1 174 ? 7.242 -15.042 -12.215 1.00 94.94 174 GLN A CA 1
ATOM 1407 C C . GLN A 1 174 ? 6.620 -14.496 -13.520 1.00 94.94 174 GLN A C 1
ATOM 1409 O O . GLN A 1 174 ? 6.491 -15.205 -14.518 1.00 94.94 174 GLN A O 1
ATOM 1414 N N . GLN A 1 175 ? 6.273 -13.205 -13.547 1.00 96.75 175 GLN A N 1
ATOM 1415 C CA . GLN A 1 175 ? 5.725 -12.482 -14.702 1.00 96.75 175 GLN A CA 1
ATOM 1416 C C . GLN A 1 175 ? 6.726 -11.431 -15.238 1.00 96.75 175 GLN A C 1
ATOM 1418 O O . GLN A 1 175 ? 6.413 -10.237 -15.292 1.00 96.75 175 GLN A O 1
ATOM 1423 N N . PRO A 1 176 ? 7.934 -11.825 -15.699 1.00 96.56 176 PRO A N 1
ATOM 1424 C CA . PRO A 1 176 ? 8.976 -10.878 -16.114 1.00 96.56 176 PRO A CA 1
ATOM 1425 C C . PRO A 1 176 ? 8.585 -10.032 -17.334 1.00 96.56 176 PRO A C 1
ATOM 1427 O O . PRO A 1 176 ? 9.012 -8.886 -17.455 1.00 96.56 176 PRO A O 1
ATOM 1430 N N . ALA A 1 177 ? 7.735 -10.555 -18.224 1.00 97.12 177 ALA A N 1
ATOM 1431 C CA . ALA A 1 177 ? 7.208 -9.783 -19.349 1.00 97.12 177 ALA A CA 1
ATOM 1432 C C . ALA A 1 177 ? 6.337 -8.604 -18.877 1.00 97.12 177 ALA A C 1
ATOM 1434 O O . ALA A 1 177 ? 6.448 -7.500 -19.412 1.00 97.12 177 ALA A O 1
ATOM 1435 N N . LEU A 1 178 ? 5.521 -8.822 -17.840 1.00 97.88 178 LEU A N 1
ATOM 1436 C CA . LEU A 1 178 ? 4.681 -7.785 -17.243 1.00 97.88 178 LEU A CA 1
ATOM 1437 C C . LEU A 1 178 ? 5.532 -6.753 -16.491 1.00 97.88 178 LEU A C 1
ATOM 1439 O O . LEU A 1 178 ? 5.345 -5.552 -16.677 1.00 97.88 178 LEU A O 1
ATOM 1443 N N . ALA A 1 179 ? 6.536 -7.214 -15.739 1.00 98.50 179 ALA A N 1
ATOM 1444 C CA . ALA A 1 179 ? 7.522 -6.343 -15.099 1.00 98.50 179 ALA A CA 1
ATOM 1445 C C . ALA A 1 179 ? 8.224 -5.433 -16.126 1.00 98.50 179 ALA A C 1
ATOM 1447 O O . ALA A 1 179 ? 8.303 -4.218 -15.946 1.00 98.50 179 ALA A O 1
ATOM 1448 N N . GLN A 1 180 ? 8.666 -5.993 -17.257 1.00 98.31 180 GLN A N 1
ATOM 1449 C CA . GLN A 1 180 ? 9.299 -5.229 -18.333 1.00 98.31 180 GLN A CA 1
ATOM 1450 C C . GLN A 1 180 ? 8.340 -4.218 -18.982 1.00 98.31 180 GLN A C 1
ATOM 1452 O O . GLN A 1 180 ? 8.763 -3.112 -19.332 1.00 98.31 180 GLN A O 1
ATOM 1457 N N . GLN A 1 1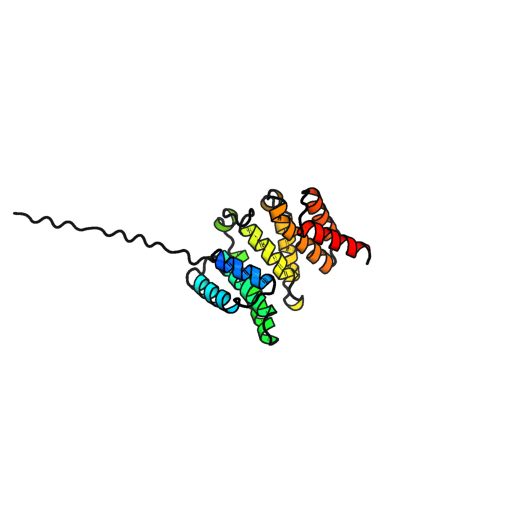81 ? 7.061 -4.571 -19.144 1.00 98.31 181 GLN A N 1
ATOM 1458 C CA . GLN A 1 181 ? 6.036 -3.662 -19.658 1.00 98.31 181 GLN A CA 1
ATOM 1459 C C . GLN A 1 181 ? 5.856 -2.450 -18.736 1.00 98.31 181 GLN A C 1
ATOM 1461 O O . GLN A 1 181 ? 5.954 -1.311 -19.199 1.00 98.31 181 GLN A O 1
ATOM 1466 N N . TRP A 1 182 ? 5.642 -2.680 -17.442 1.00 98.62 182 TRP A N 1
ATOM 1467 C CA . TRP A 1 182 ? 5.451 -1.611 -16.460 1.00 98.62 182 TRP A CA 1
ATOM 1468 C C . TRP A 1 182 ? 6.714 -0.771 -16.267 1.00 98.62 182 TRP A C 1
ATOM 1470 O O . TRP A 1 182 ? 6.643 0.457 -16.227 1.00 98.62 182 TRP A O 1
ATOM 1480 N N . PHE A 1 183 ? 7.897 -1.389 -16.282 1.00 98.56 183 PHE A N 1
ATOM 1481 C CA . PHE A 1 183 ? 9.156 -0.647 -16.264 1.00 98.56 183 PHE A CA 1
ATOM 1482 C C . PHE A 1 183 ? 9.334 0.240 -17.507 1.00 98.56 183 PHE A C 1
ATOM 1484 O O . PHE A 1 183 ? 9.844 1.359 -17.417 1.00 98.56 183 PHE A O 1
ATOM 1491 N N . LYS A 1 184 ? 8.903 -0.218 -18.690 1.00 98.25 184 LYS A N 1
ATOM 1492 C CA . LYS A 1 184 ? 8.924 0.607 -19.905 1.00 98.25 184 LYS A CA 1
ATOM 1493 C C . LYS A 1 184 ? 8.003 1.822 -19.770 1.00 98.25 184 LYS A C 1
ATOM 1495 O O . LYS A 1 184 ? 8.432 2.909 -20.149 1.00 98.25 184 LYS A O 1
ATOM 1500 N N . GLN A 1 185 ? 6.799 1.653 -19.223 1.00 97.88 185 GLN A N 1
ATOM 1501 C CA . GLN A 1 185 ? 5.871 2.762 -18.966 1.00 97.88 185 GLN A CA 1
ATOM 1502 C C . GLN A 1 185 ? 6.474 3.787 -17.998 1.00 97.88 185 GLN A C 1
ATOM 1504 O O . GLN A 1 185 ? 6.468 4.980 -18.295 1.00 97.88 185 GLN A O 1
ATOM 1509 N N . LEU A 1 186 ? 7.103 3.327 -16.910 1.00 98.19 186 LEU A N 1
ATOM 1510 C CA . LEU A 1 186 ? 7.825 4.202 -15.986 1.00 98.19 186 LEU A CA 1
ATOM 1511 C C . LEU A 1 186 ? 8.927 5.003 -16.693 1.00 98.19 186 LEU A C 1
ATOM 1513 O O . LEU A 1 186 ? 9.026 6.207 -16.507 1.00 98.19 186 LEU A O 1
ATOM 1517 N N . LYS A 1 187 ? 9.731 4.372 -17.557 1.00 97.88 187 LYS A N 1
ATOM 1518 C CA . LYS A 1 187 ? 10.764 5.098 -18.319 1.00 97.88 187 LYS A CA 1
ATOM 1519 C C . LYS A 1 187 ? 10.183 6.105 -19.311 1.00 97.88 187 LYS A C 1
ATOM 1521 O O . LYS A 1 187 ? 10.797 7.139 -19.553 1.00 97.88 187 LYS A O 1
ATOM 1526 N N . GLN A 1 188 ? 9.031 5.803 -19.906 1.00 97.06 188 GLN A N 1
ATOM 1527 C CA . GLN A 1 188 ? 8.361 6.692 -20.860 1.00 97.06 188 GLN A CA 1
ATOM 1528 C C . GLN A 1 188 ? 7.796 7.953 -20.201 1.00 97.06 188 GLN A C 1
ATOM 1530 O O . GLN A 1 188 ? 7.680 8.969 -20.880 1.00 97.06 188 GLN A O 1
ATOM 1535 N N . SER A 1 189 ? 7.491 7.915 -18.900 1.00 95.62 189 SER A N 1
ATOM 1536 C CA . SER A 1 189 ? 7.058 9.106 -18.160 1.00 95.62 189 SER A CA 1
ATOM 1537 C C . SER A 1 189 ? 8.189 10.124 -17.948 1.00 95.62 189 SER A C 1
ATOM 1539 O O . SER A 1 189 ? 7.919 11.288 -17.662 1.00 95.62 189 SER A O 1
ATOM 1541 N N . GLY A 1 190 ? 9.453 9.702 -18.093 1.00 95.88 190 GLY A N 1
ATOM 1542 C CA . GLY A 1 190 ? 10.632 10.556 -17.938 1.00 95.88 190 GLY A CA 1
ATOM 1543 C C . GLY A 1 190 ? 10.964 10.942 -16.492 1.00 95.88 190 GLY A C 1
ATOM 1544 O O . GLY A 1 190 ? 11.854 11.765 -16.282 1.00 95.88 190 GLY A O 1
ATOM 1545 N N . VAL A 1 191 ? 10.276 10.373 -15.496 1.00 97.25 191 VAL A N 1
ATOM 1546 C CA . VAL A 1 191 ? 10.570 10.628 -14.079 1.00 97.25 191 VAL A CA 1
ATOM 1547 C C . VAL A 1 191 ? 11.949 10.083 -13.691 1.00 97.25 191 VAL A C 1
ATOM 1549 O O . VAL A 1 191 ? 12.349 9.004 -14.128 1.00 97.25 191 VAL A O 1
ATOM 1552 N N . ASN A 1 192 ? 12.675 10.842 -12.869 1.00 96.56 192 ASN A N 1
ATOM 1553 C CA . ASN A 1 192 ? 13.980 10.467 -12.325 1.00 96.56 192 ASN A CA 1
ATOM 1554 C C . ASN A 1 192 ? 14.032 10.773 -10.821 1.00 96.56 192 ASN A C 1
ATOM 1556 O O . ASN A 1 192 ? 14.677 11.724 -10.386 1.00 96.56 192 ASN A O 1
ATOM 1560 N N . ASP A 1 193 ? 13.285 9.991 -10.052 1.00 97.25 193 ASP A N 1
ATOM 1561 C CA . ASP A 1 193 ? 13.256 10.001 -8.590 1.00 97.25 193 ASP A CA 1
ATOM 1562 C C . ASP A 1 193 ? 13.797 8.684 -8.005 1.00 97.25 193 ASP A C 1
ATOM 1564 O O . ASP A 1 193 ? 14.145 7.752 -8.741 1.00 97.25 193 ASP A O 1
ATOM 1568 N N . ASP A 1 194 ? 13.838 8.587 -6.677 1.00 97.56 194 ASP A N 1
ATOM 1569 C CA . ASP A 1 194 ? 14.354 7.411 -5.972 1.00 97.56 194 ASP A CA 1
ATOM 1570 C C . ASP A 1 194 ? 13.629 6.120 -6.387 1.00 97.56 194 ASP A C 1
ATOM 1572 O O . ASP A 1 194 ? 14.270 5.098 -6.634 1.00 97.56 194 ASP A O 1
ATOM 1576 N N . TYR A 1 195 ? 12.302 6.155 -6.554 1.00 98.12 195 TYR A N 1
ATOM 1577 C CA . TYR A 1 195 ? 11.529 4.985 -6.979 1.00 98.12 195 TYR A CA 1
ATOM 1578 C C . TYR A 1 195 ? 11.897 4.530 -8.391 1.00 98.12 195 TYR A C 1
ATOM 1580 O O . TYR A 1 195 ? 12.067 3.329 -8.630 1.00 98.12 195 TYR A O 1
ATOM 1588 N N . SER A 1 196 ? 12.076 5.462 -9.326 1.00 97.88 196 SER A N 1
ATOM 1589 C CA . SER A 1 196 ? 12.505 5.143 -10.689 1.00 97.88 196 SER A CA 1
ATOM 1590 C C . SER A 1 196 ? 13.900 4.512 -10.730 1.00 97.88 196 SER A C 1
ATOM 1592 O O . SER A 1 196 ? 14.118 3.527 -11.444 1.00 97.88 196 SER A O 1
ATOM 1594 N N . GLN A 1 197 ? 14.820 5.003 -9.897 1.00 97.94 197 GLN A N 1
ATOM 1595 C CA . GLN A 1 197 ? 16.180 4.482 -9.792 1.00 97.94 197 GLN A CA 1
ATOM 1596 C C . GLN A 1 197 ? 16.199 3.094 -9.149 1.00 97.94 197 GLN A C 1
ATOM 1598 O O . GLN A 1 197 ? 16.839 2.183 -9.680 1.00 97.94 197 GLN A O 1
ATOM 1603 N N . LEU A 1 198 ? 15.449 2.893 -8.061 1.00 97.88 198 LEU A N 1
ATOM 1604 C CA . LEU A 1 198 ? 15.287 1.587 -7.415 1.00 97.88 198 LEU A CA 1
ATOM 1605 C C . LEU A 1 198 ? 14.692 0.554 -8.380 1.00 97.88 198 LEU A C 1
ATOM 1607 O O . LEU A 1 198 ? 15.174 -0.576 -8.450 1.00 97.88 198 LEU A O 1
ATOM 1611 N N . THR A 1 199 ? 13.700 0.951 -9.181 1.00 98.19 199 THR A N 1
ATOM 1612 C CA . THR A 1 199 ? 13.096 0.075 -10.198 1.00 98.19 199 THR A CA 1
ATOM 1613 C C . THR A 1 199 ? 14.109 -0.311 -11.276 1.00 98.19 199 THR A C 1
ATOM 1615 O O . THR A 1 199 ? 14.204 -1.478 -11.658 1.00 98.19 199 THR A O 1
ATOM 1618 N N . ALA A 1 200 ? 14.920 0.641 -11.748 1.00 97.81 200 ALA A N 1
ATOM 1619 C CA . ALA A 1 200 ? 15.970 0.362 -12.724 1.00 97.81 200 ALA A CA 1
ATOM 1620 C C . ALA A 1 200 ? 17.038 -0.597 -12.170 1.00 97.81 200 ALA A C 1
ATOM 1622 O O . ALA A 1 200 ? 17.468 -1.512 -12.876 1.00 97.81 200 ALA A O 1
ATOM 1623 N N . GLN A 1 201 ? 17.434 -0.430 -10.905 1.00 97.31 201 GLN A N 1
ATOM 1624 C CA . GLN A 1 201 ? 18.364 -1.337 -10.228 1.00 97.31 201 GLN A CA 1
ATOM 1625 C C . GLN A 1 201 ? 17.786 -2.750 -10.093 1.00 97.31 201 GLN A C 1
ATOM 1627 O O . GLN A 1 201 ? 18.494 -3.724 -10.356 1.00 97.31 201 GLN A O 1
ATOM 1632 N N . LEU A 1 202 ? 16.509 -2.867 -9.720 1.00 96.62 202 LEU A N 1
ATOM 1633 C CA . LEU A 1 202 ? 15.802 -4.143 -9.619 1.00 96.62 202 LEU A CA 1
ATOM 1634 C C . LEU A 1 202 ? 15.793 -4.884 -10.966 1.00 96.62 202 LEU A C 1
ATOM 1636 O O . LEU A 1 202 ? 16.238 -6.028 -11.048 1.00 96.62 202 LEU A O 1
ATOM 1640 N N . MET A 1 203 ? 15.398 -4.202 -12.044 1.00 97.38 203 MET A N 1
ATOM 1641 C CA . MET A 1 203 ? 15.383 -4.780 -13.394 1.00 97.38 203 MET A CA 1
ATOM 1642 C C . MET A 1 203 ? 16.785 -5.158 -13.895 1.00 97.38 203 MET A C 1
ATOM 1644 O O . MET A 1 203 ? 16.955 -6.160 -14.589 1.00 97.38 203 MET A O 1
ATOM 1648 N N . ALA A 1 204 ? 17.816 -4.392 -13.527 1.00 95.56 204 ALA A N 1
ATOM 1649 C CA . ALA A 1 204 ? 19.198 -4.710 -13.881 1.00 95.56 204 ALA A CA 1
ATOM 1650 C C . ALA A 1 204 ? 19.730 -5.962 -13.163 1.00 95.56 204 ALA A C 1
ATOM 1652 O O . ALA A 1 204 ? 20.551 -6.677 -13.737 1.00 95.56 204 ALA A O 1
ATOM 1653 N N . LYS A 1 205 ? 19.286 -6.230 -11.926 1.00 92.31 205 LYS A N 1
ATOM 1654 C CA . LYS A 1 205 ? 19.629 -7.460 -11.193 1.00 92.31 205 LYS A CA 1
ATOM 1655 C C . LYS A 1 205 ? 18.971 -8.685 -11.826 1.00 92.31 205 LYS A C 1
ATOM 1657 O O . LYS A 1 205 ? 19.664 -9.674 -12.035 1.00 92.31 205 LYS A O 1
ATOM 1662 N N . GLN A 1 206 ? 17.696 -8.580 -12.209 1.00 87.56 206 GLN A N 1
ATOM 1663 C CA . GLN A 1 206 ? 16.956 -9.676 -12.844 1.00 87.56 206 GLN A CA 1
ATOM 1664 C C . GLN A 1 206 ? 17.625 -10.177 -14.131 1.00 87.56 206 GLN A C 1
ATOM 1666 O O . GLN A 1 206 ? 17.711 -11.374 -14.348 1.00 87.56 206 GLN A O 1
ATOM 1671 N N . ASN A 1 207 ? 18.155 -9.279 -14.966 1.00 79.25 207 ASN A N 1
ATOM 1672 C CA . ASN A 1 207 ? 18.821 -9.659 -16.221 1.00 79.25 207 ASN A CA 1
ATOM 1673 C C . ASN A 1 207 ? 20.185 -10.353 -16.031 1.00 79.25 207 ASN A C 1
ATOM 1675 O O . ASN A 1 207 ? 20.795 -10.768 -17.015 1.00 79.25 207 ASN A O 1
ATOM 1679 N N . LYS A 1 208 ? 20.707 -10.405 -14.799 1.00 76.62 208 LYS A N 1
ATOM 1680 C CA . LYS A 1 208 ? 21.986 -11.048 -14.456 1.00 76.62 208 LYS A CA 1
ATOM 1681 C C . LYS A 1 208 ? 21.813 -12.402 -13.758 1.00 76.62 208 LYS A C 1
ATOM 1683 O O . LYS A 1 208 ? 22.824 -13.053 -13.509 1.00 76.62 208 LYS A O 1
ATOM 1688 N N . SER A 1 209 ? 20.586 -12.762 -13.378 1.00 60.44 209 SER A N 1
ATOM 1689 C CA . SER A 1 209 ? 20.218 -14.049 -12.765 1.00 60.44 209 SER A CA 1
ATOM 1690 C C . SER A 1 209 ? 19.702 -15.008 -13.828 1.00 60.44 209 SER A C 1
ATOM 1692 O O . SER A 1 209 ? 19.988 -16.214 -13.685 1.00 60.44 209 SER A O 1
#

Sequence (209 aa):
MKKLTLASLLLVCSYSASASINEQQLTTYFQAAQGDYSQLDSLYKELQLAHQQQPSDPWTLFYLGGTETLKGDDAWMPWSKMRYTEDGLARMDKALNMIGEEQWQQQYRYLPQAIYMQATAAVTFTSVPDFFNYQDQGMQLFKQVLNDQRFLQSPAQATSWVYRFAVEAALNNQQPALAQQWFKQLKQSGVNDDYSQLTAQLMAKQNKS

Radius of gyration: 21.35 Å; chains: 1; bounding box: 73×65×48 Å

Secondary structure (DSSP, 8-state):
-------------------SPPHHHHHHHHHHTTT--TTHHHHHHHHHHHHHH-TT-HHHHHHHHHHHHHHHHH-SSHHHHHHHHHHHHHHHHHHHTT--HHHHHSEETTEEHHHHHHHHHHHHHHHS-GGG--HHHHHHHHHHHTT-HHHHTS-HHHHHHHHHHHHHHHHHTT-HHHHHHHHHHHHHTT--SHHHHHHHHHHHHHTT-

Foldseek 3Di:
DDDDDDDDDDDPPPPPPQLADDPVLVVQLVCLVVVPCVCLVVSLVSLVVSCVVPVLQLRSLLSNLSSLQSQLVVPPDPVSVVVSNLSSLVSLVVSLVSDDPCQQPDDDLQARNSLVSLLVSLLSLLPDDCVSVSLVVSLVSLVVSLPDPRNLPTQLVSNLQSLLSNLVSCVVVVNNVVSVVSLVSSVVSVDDDPSNVNSVVVNVVVVVD

Organism: NCBI:txid1331007